Protein AF-A0A967VQJ0-F1 (afdb_monomer_lite)

Foldseek 3Di:
DVLLVLLLVLLVVCLVPVLSVLLVVLVLVLCCVPDPDVVVSVVSVVSSPVSNCVRQVVVQVVCCVPQVDRDRHDLCLLVLLLQLADPQHQLDDDPVSVVVLVVLLVVLPPPDPPNSSVVSSVVSNVRSVVRCVVCVVNLVNNLVSNVCVVLVFQCVVQVPPFDADPVRDGDRPDPPVVSVVVRVVRRVVSVVVVVCLVVVVVVLVVVVPSVSSSSVSSVVSVSVCSSRRND

Secondary structure (DSSP, 8-state):
-HHHHHHHHHHHHHHH-THHHHHTHHHHHHHHHH---HHHHHHHHHHHHHHHHHHHHHHHHHHHHHHSS--SS-THHHHHHHHHSSTT--SS--HHHHHHHHHHHHTTTTSPTTHHHHHHHHHHHHHHHHHHHH-HHHHHHHHHHHHHHHTS-TTHHHHTTPPBPTTSPBPPSS-HHHHHHHHHHHHHHHHHHHHHHHHHHHHHHHT--GGGGHHHHHHHHHHHHHHHH--

Radius of gyration: 21.11 Å; chains: 1; bounding box: 49×48×54 Å

Sequence (231 aa):
MAWLGLGLAAGIATLTRGIALAWLAVPVAIWLASVRPLRAVASRAAWALLGLILVIAPWTIRNLVLLDYPILVASSLGRTLAHAHSPYETGGPSLKSLVYRKQIQDRFEHLPQPRMEVELMRAYTRLSLRYMASHPGHELRILPNRVRHLFRHGHAGLEIGRPKLPSGERKPFFGPLRHGAIAGFADLYFYALLLLGILGLPRLCAKGDRTALVVPLGLGYFALLHLIVFP

pLDDT: mean 88.8, std 7.03, range [68.56, 98.0]

Structure (mmCIF, N/CA/C/O backbone):
data_AF-A0A967VQJ0-F1
#
_entry.id   AF-A0A967VQJ0-F1
#
loop_
_atom_site.group_PDB
_atom_site.id
_atom_site.type_symbol
_atom_site.label_atom_id
_atom_site.label_alt_id
_atom_site.label_comp_id
_atom_site.label_asym_id
_atom_site.label_entity_id
_atom_site.label_seq_id
_atom_site.pdbx_PDB_ins_code
_atom_site.Cartn_x
_atom_site.Cartn_y
_atom_site.Cartn_z
_atom_site.occupancy
_atom_site.B_iso_or_equiv
_atom_site.auth_seq_id
_atom_site.auth_comp_id
_atom_site.auth_asym_id
_atom_site.auth_atom_id
_atom_site.pdbx_PDB_model_num
ATOM 1 N N . MET A 1 1 ? -28.275 -4.936 8.139 1.00 72.88 1 MET A N 1
ATOM 2 C CA . MET A 1 1 ? -28.130 -4.125 6.909 1.00 72.88 1 MET A CA 1
ATOM 3 C C . MET A 1 1 ? -26.979 -3.117 6.970 1.00 72.88 1 MET A C 1
ATOM 5 O O . MET A 1 1 ? -26.167 -3.148 6.060 1.00 72.88 1 MET A O 1
ATOM 9 N N . ALA A 1 2 ? -26.815 -2.305 8.026 1.00 88.81 2 ALA A N 1
ATOM 10 C CA . ALA A 1 2 ? -25.717 -1.317 8.107 1.00 88.81 2 ALA A CA 1
ATOM 11 C C . ALA A 1 2 ? -24.300 -1.890 7.846 1.00 88.81 2 ALA A C 1
ATOM 13 O O . ALA A 1 2 ? -23.527 -1.315 7.087 1.00 88.81 2 ALA A O 1
ATOM 14 N N . TRP A 1 3 ? -23.980 -3.062 8.405 1.00 87.56 3 TRP A N 1
ATOM 15 C CA . TRP A 1 3 ? -22.674 -3.714 8.219 1.00 87.56 3 TRP A CA 1
ATOM 16 C C . TRP A 1 3 ? -22.425 -4.213 6.796 1.00 87.56 3 TRP A C 1
ATOM 18 O O . TRP A 1 3 ? -21.297 -4.154 6.324 1.00 87.56 3 TRP A O 1
ATOM 28 N N . LEU A 1 4 ? -23.478 -4.642 6.096 1.00 92.81 4 LEU A N 1
ATOM 29 C CA . LEU A 1 4 ? -23.385 -4.977 4.678 1.00 92.81 4 LEU A CA 1
ATOM 30 C C . LEU A 1 4 ? -23.020 -3.726 3.867 1.00 92.81 4 LEU A C 1
ATOM 32 O O . LEU A 1 4 ? -22.094 -3.776 3.067 1.00 92.81 4 LEU A O 1
ATOM 36 N N . GLY A 1 5 ? -23.681 -2.594 4.140 1.00 94.38 5 GLY A N 1
ATOM 37 C CA . GLY A 1 5 ? -23.363 -1.301 3.523 1.00 94.38 5 GLY A CA 1
ATOM 38 C C . GLY A 1 5 ? -21.917 -0.855 3.766 1.00 94.38 5 GLY A C 1
ATOM 39 O O . GLY A 1 5 ? -21.249 -0.423 2.830 1.00 94.38 5 GLY A O 1
ATOM 40 N N . LEU A 1 6 ? -21.401 -1.038 4.988 1.00 90.56 6 LEU A N 1
ATOM 41 C CA . LEU A 1 6 ? -19.988 -0.797 5.303 1.00 90.56 6 LEU A CA 1
ATOM 42 C C . LEU A 1 6 ? -19.059 -1.674 4.452 1.00 90.56 6 LEU A C 1
ATOM 44 O O . LEU A 1 6 ? -18.085 -1.174 3.898 1.00 90.56 6 LEU A O 1
ATOM 48 N N . GLY A 1 7 ? -19.376 -2.966 4.329 1.00 92.44 7 GLY A N 1
ATOM 49 C CA . GLY A 1 7 ? -18.639 -3.908 3.489 1.00 92.44 7 GLY A CA 1
ATOM 50 C C . GLY A 1 7 ? -18.611 -3.504 2.016 1.00 92.44 7 GLY A C 1
ATOM 51 O O . GLY A 1 7 ? -17.550 -3.499 1.398 1.00 92.44 7 GLY A O 1
ATOM 52 N N . LEU A 1 8 ? -19.763 -3.105 1.471 1.00 95.69 8 LEU A N 1
ATOM 53 C CA . LEU A 1 8 ? -19.879 -2.617 0.095 1.00 95.69 8 LEU A CA 1
ATOM 54 C C . LEU A 1 8 ? -19.021 -1.360 -0.120 1.00 95.69 8 LEU A C 1
ATOM 56 O O . LEU A 1 8 ? -18.216 -1.311 -1.048 1.00 95.69 8 LEU A O 1
ATOM 60 N N . ALA A 1 9 ? -19.133 -0.367 0.769 1.00 94.69 9 ALA A N 1
ATOM 61 C CA . ALA A 1 9 ? -18.338 0.860 0.702 1.00 94.69 9 ALA A CA 1
ATOM 62 C C . ALA A 1 9 ? -16.830 0.573 0.798 1.00 94.69 9 ALA A C 1
ATOM 64 O O . ALA A 1 9 ? -16.034 1.137 0.048 1.00 94.69 9 ALA A O 1
ATOM 65 N N . ALA A 1 10 ? -16.440 -0.351 1.676 1.00 92.25 10 ALA A N 1
ATOM 66 C CA . ALA A 1 10 ? -15.066 -0.808 1.826 1.00 92.25 10 ALA A CA 1
ATOM 67 C C . ALA A 1 10 ? -14.539 -1.531 0.573 1.00 92.25 10 ALA A C 1
ATOM 69 O O . ALA A 1 10 ? -13.386 -1.334 0.182 1.00 92.25 10 ALA A O 1
ATOM 70 N N . GLY A 1 11 ? -15.380 -2.327 -0.091 1.00 94.56 11 GLY A N 1
ATOM 71 C CA . GLY A 1 11 ? -15.063 -2.947 -1.376 1.00 94.56 11 GLY A CA 1
ATOM 72 C C . GLY A 1 11 ? -14.857 -1.922 -2.483 1.00 94.56 11 GLY A C 1
ATOM 73 O O . GLY A 1 11 ? -13.858 -1.990 -3.194 1.00 94.56 11 GLY A O 1
ATOM 74 N N . ILE A 1 12 ? -15.731 -0.918 -2.579 1.00 95.62 12 ILE A N 1
ATOM 75 C CA . ILE A 1 12 ? -15.595 0.173 -3.557 1.00 95.62 12 ILE A CA 1
ATOM 76 C C . ILE A 1 12 ? -14.299 0.954 -3.297 1.00 95.62 12 ILE A C 1
ATOM 78 O O . ILE A 1 12 ? -13.506 1.179 -4.213 1.00 95.62 12 ILE A O 1
ATOM 82 N N . ALA A 1 13 ? -14.024 1.300 -2.036 1.00 94.19 13 ALA A N 1
ATOM 83 C CA . ALA A 1 13 ? -12.770 1.941 -1.647 1.00 94.19 13 ALA A CA 1
ATOM 84 C C . ALA A 1 13 ? -11.552 1.073 -2.017 1.00 94.19 13 ALA A C 1
ATOM 86 O O . ALA A 1 13 ? -10.566 1.581 -2.545 1.00 94.19 13 ALA A O 1
ATOM 87 N N . THR A 1 14 ? -11.637 -0.244 -1.830 1.00 93.69 14 THR A N 1
ATOM 88 C CA . THR A 1 14 ? -10.579 -1.189 -2.215 1.00 93.69 14 THR A CA 1
ATOM 89 C C . THR A 1 14 ? -10.339 -1.215 -3.723 1.00 93.69 14 THR A C 1
ATOM 91 O O . THR A 1 14 ? -9.184 -1.200 -4.144 1.00 93.69 14 THR A O 1
ATOM 94 N N . LEU A 1 15 ? -11.396 -1.201 -4.541 1.00 93.69 15 LEU A N 1
ATOM 95 C CA . LEU A 1 15 ? -11.269 -1.164 -6.001 1.00 93.69 15 LEU A CA 1
ATOM 96 C C . LEU A 1 15 ? -10.661 0.151 -6.508 1.00 93.69 15 LEU A C 1
ATOM 98 O O . LEU A 1 15 ? -9.960 0.146 -7.515 1.00 93.69 15 LEU A O 1
ATOM 102 N N . THR A 1 16 ? -10.872 1.267 -5.802 1.00 92.50 16 THR A N 1
ATOM 103 C CA . THR A 1 16 ? -10.227 2.550 -6.147 1.00 92.50 16 THR A CA 1
ATOM 104 C C . THR A 1 16 ? -8.764 2.611 -5.703 1.00 92.50 16 THR A C 1
ATOM 106 O O . THR A 1 16 ? -7.909 3.102 -6.441 1.00 92.50 16 THR A O 1
ATOM 109 N N . ARG A 1 17 ? -8.442 2.093 -4.511 1.00 89.31 17 ARG A N 1
ATOM 110 C CA . ARG A 1 17 ? -7.068 1.929 -4.025 1.00 89.31 17 ARG A CA 1
ATOM 111 C C . ARG A 1 17 ? -6.943 0.671 -3.170 1.00 89.31 17 ARG A C 1
ATOM 113 O O . ARG A 1 17 ? -7.442 0.630 -2.049 1.00 89.31 17 ARG A O 1
ATOM 120 N N . GLY A 1 18 ? -6.138 -0.294 -3.623 1.00 86.81 18 GLY A N 1
ATOM 121 C CA . GLY A 1 18 ? -5.952 -1.579 -2.928 1.00 86.81 18 GLY A CA 1
ATOM 122 C C . GLY A 1 18 ? -5.463 -1.476 -1.475 1.00 86.81 18 GLY A C 1
ATOM 123 O O . GLY A 1 18 ? -5.754 -2.350 -0.666 1.00 86.81 18 GLY A O 1
ATOM 124 N N . ILE A 1 19 ? -4.796 -0.375 -1.107 1.00 85.81 19 ILE A N 1
ATOM 125 C CA . ILE A 1 19 ? -4.392 -0.072 0.278 1.00 85.81 19 ILE A CA 1
ATOM 126 C C . ILE A 1 19 ? -5.572 0.035 1.256 1.00 85.81 19 ILE A C 1
ATOM 128 O O . ILE A 1 19 ? -5.397 -0.198 2.454 1.00 85.81 19 ILE A O 1
ATOM 132 N N . ALA A 1 20 ? -6.765 0.381 0.760 1.00 87.19 20 ALA A N 1
ATOM 133 C CA . ALA A 1 20 ? -7.959 0.521 1.581 1.00 87.19 20 ALA A CA 1
ATOM 134 C C . ALA A 1 20 ? -8.373 -0.817 2.206 1.00 87.19 20 ALA A C 1
ATOM 136 O O . ALA A 1 20 ? -8.826 -0.821 3.345 1.00 87.19 20 ALA A O 1
ATOM 137 N N . LEU A 1 21 ? -8.138 -1.945 1.521 1.00 86.25 2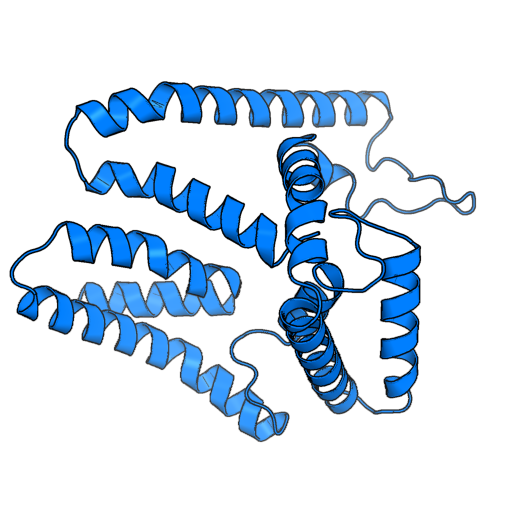1 LEU A N 1
ATOM 138 C CA . LEU A 1 21 ? -8.451 -3.279 2.037 1.00 86.25 21 LEU A CA 1
ATOM 139 C C . LEU A 1 21 ? -7.705 -3.573 3.335 1.00 86.25 21 LEU A C 1
ATOM 141 O O . LEU A 1 21 ? -8.307 -3.970 4.329 1.00 86.25 21 LEU A O 1
ATOM 145 N N . ALA A 1 22 ? -6.391 -3.357 3.332 1.00 82.81 22 ALA A N 1
ATOM 146 C CA . ALA A 1 22 ? -5.568 -3.614 4.502 1.00 82.81 22 ALA A CA 1
ATOM 147 C C . ALA A 1 22 ? -5.845 -2.592 5.625 1.00 82.81 22 ALA A C 1
ATOM 149 O O . ALA A 1 22 ? -5.760 -2.947 6.799 1.00 82.81 22 ALA A O 1
ATOM 150 N N . TRP A 1 23 ? -6.293 -1.370 5.295 1.00 83.25 23 TRP A N 1
ATOM 151 C CA . TRP A 1 23 ? -6.683 -0.371 6.298 1.00 83.25 23 TRP A CA 1
ATOM 152 C C . TRP A 1 23 ? -7.898 -0.815 7.122 1.00 83.25 23 TRP A C 1
ATOM 154 O O . TRP A 1 23 ? -7.981 -0.480 8.302 1.00 83.25 23 TRP A O 1
ATOM 164 N N . LEU A 1 24 ? -8.794 -1.639 6.560 1.00 82.31 24 LEU A N 1
AT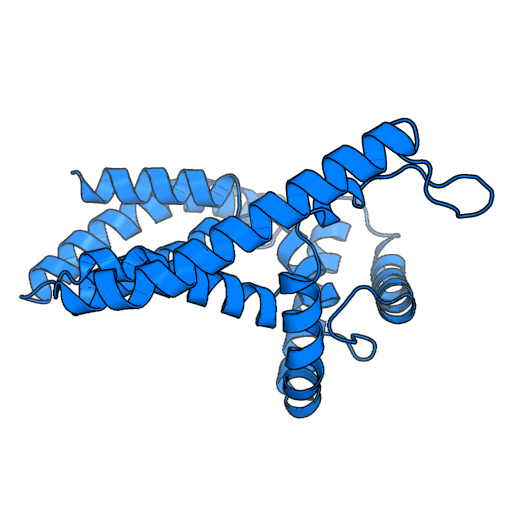OM 165 C CA . LEU A 1 24 ? -9.949 -2.188 7.286 1.00 82.31 24 LEU A CA 1
ATOM 166 C C . LEU A 1 24 ? -9.552 -3.012 8.517 1.00 82.31 24 LEU A C 1
ATOM 168 O O . LEU A 1 24 ? -10.364 -3.143 9.434 1.00 82.31 24 LEU A O 1
ATOM 172 N N . ALA A 1 25 ? -8.315 -3.516 8.588 1.00 77.56 25 ALA A N 1
ATOM 173 C CA . ALA A 1 25 ? -7.812 -4.207 9.771 1.00 77.56 25 ALA A CA 1
ATOM 174 C C . ALA A 1 25 ? -7.859 -3.321 11.031 1.00 77.56 25 ALA A C 1
ATOM 176 O O . ALA A 1 25 ? -8.103 -3.830 12.122 1.00 77.56 25 ALA A O 1
ATOM 177 N N . VAL A 1 26 ? -7.694 -1.999 10.889 1.00 77.69 26 VAL A N 1
ATOM 178 C CA . VAL A 1 26 ? -7.685 -1.040 12.005 1.00 77.69 26 VAL A CA 1
ATOM 179 C C . VAL A 1 26 ? -9.049 -0.924 12.697 1.00 77.69 26 VAL A C 1
ATOM 181 O O . VAL A 1 26 ? -9.136 -1.254 13.884 1.00 77.69 26 VAL A O 1
ATOM 184 N N . PRO A 1 27 ? -10.136 -0.493 12.019 1.00 75.81 27 PRO A N 1
ATOM 185 C CA . PRO A 1 27 ? -11.445 -0.412 12.656 1.00 75.81 27 PRO A CA 1
ATOM 186 C C . PRO A 1 27 ? -11.952 -1.790 13.092 1.00 75.81 27 PRO A C 1
ATOM 188 O O . PRO A 1 27 ? -12.602 -1.885 14.131 1.00 75.81 27 PRO A O 1
ATOM 191 N N . VAL A 1 28 ? -11.613 -2.866 12.367 1.00 77.56 28 VAL A N 1
ATOM 192 C CA . VAL A 1 28 ? -11.967 -4.238 12.762 1.00 77.56 28 VAL A CA 1
ATOM 193 C C . VAL A 1 28 ? -11.280 -4.637 14.071 1.00 77.56 28 VAL A C 1
ATOM 195 O O . VAL A 1 28 ? -11.952 -5.159 14.958 1.00 77.56 28 VAL A O 1
ATOM 198 N N . ALA A 1 29 ? -9.985 -4.354 14.241 1.00 75.81 29 ALA A N 1
ATOM 199 C CA . ALA A 1 29 ? -9.253 -4.655 15.473 1.00 75.81 29 ALA A CA 1
ATOM 200 C C . ALA A 1 29 ? -9.810 -3.884 16.681 1.00 75.81 29 ALA A C 1
ATOM 202 O O . ALA A 1 29 ? -10.050 -4.467 17.739 1.00 75.81 29 ALA A O 1
ATOM 203 N N . ILE A 1 30 ? -10.085 -2.587 16.512 1.00 75.88 30 ILE A N 1
ATOM 204 C CA . ILE A 1 30 ? -10.678 -1.739 17.561 1.00 75.88 30 ILE A CA 1
ATOM 205 C C . ILE A 1 30 ? -12.046 -2.263 17.961 1.00 75.88 30 ILE A C 1
ATOM 207 O O . ILE A 1 30 ? -12.385 -2.339 19.142 1.00 75.88 30 ILE A O 1
ATOM 211 N N . TRP A 1 31 ? -12.839 -2.640 16.969 1.00 75.81 31 TRP A N 1
ATOM 212 C CA . TRP A 1 31 ? -14.173 -3.145 17.190 1.00 75.81 31 TRP A CA 1
ATOM 213 C C . TRP A 1 31 ? -14.176 -4.517 17.885 1.00 75.81 31 TRP A C 1
ATOM 215 O O . TRP A 1 31 ? -14.911 -4.687 18.862 1.00 75.81 31 TRP A O 1
ATOM 225 N N . LEU A 1 32 ? -13.303 -5.446 17.474 1.00 75.81 32 LEU A N 1
ATOM 226 C CA . LEU A 1 32 ? -13.065 -6.728 18.157 1.00 75.81 32 LEU A CA 1
ATOM 227 C C . LEU A 1 32 ? -12.650 -6.528 19.623 1.00 75.81 32 LEU A C 1
ATOM 229 O O . LEU A 1 32 ? -13.095 -7.269 20.499 1.00 75.81 32 LEU A O 1
ATOM 233 N N . ALA A 1 33 ? -11.839 -5.505 19.904 1.00 76.12 33 ALA A N 1
ATOM 234 C CA . ALA A 1 33 ? -11.416 -5.158 21.258 1.00 76.12 33 ALA A CA 1
ATOM 235 C C . ALA A 1 33 ? -12.512 -4.460 22.091 1.00 76.12 33 ALA A C 1
ATOM 237 O O . ALA A 1 33 ? -12.445 -4.455 23.322 1.00 76.12 33 ALA A O 1
ATOM 238 N N . SER A 1 34 ? -13.523 -3.864 21.453 1.00 76.19 34 SER A N 1
ATOM 239 C CA . SER A 1 34 ? -14.505 -2.994 22.121 1.00 76.19 34 SER A CA 1
ATOM 240 C C . SER A 1 34 ? -15.871 -3.638 22.345 1.00 76.19 34 SER A C 1
ATOM 242 O O . SER A 1 34 ? -16.575 -3.236 23.266 1.00 76.19 34 SER A O 1
ATOM 244 N N . VAL A 1 35 ? -16.262 -4.634 21.545 1.00 75.12 35 VAL A N 1
ATOM 245 C CA . VAL A 1 35 ? -17.618 -5.203 21.592 1.00 75.12 35 VAL A CA 1
ATOM 246 C C . VAL A 1 35 ? -17.619 -6.621 22.158 1.00 75.12 35 VAL A C 1
ATOM 248 O O . VAL A 1 35 ? -16.957 -7.527 21.658 1.00 75.12 35 VAL A O 1
ATOM 251 N N . ARG A 1 36 ? -18.443 -6.832 23.187 1.00 79.31 36 ARG A N 1
ATOM 252 C CA . ARG A 1 36 ? -18.852 -8.149 23.692 1.00 79.31 36 ARG A CA 1
ATOM 253 C C . ARG A 1 36 ? -20.385 -8.238 23.616 1.00 79.31 36 ARG A C 1
ATOM 255 O O . ARG A 1 36 ? -21.034 -7.210 23.794 1.00 79.31 36 ARG A O 1
ATOM 262 N N . PRO A 1 37 ? -20.981 -9.414 23.339 1.00 85.50 37 PRO A N 1
ATOM 263 C CA . PRO A 1 37 ? -20.364 -10.736 23.168 1.00 85.50 37 PRO A CA 1
ATOM 264 C C . PRO A 1 37 ? -19.778 -10.984 21.763 1.00 85.50 37 PRO A C 1
ATOM 266 O O . PRO A 1 37 ? -20.246 -10.430 20.768 1.00 85.50 37 PRO A O 1
ATOM 269 N N . LEU A 1 38 ? -18.798 -11.894 21.666 1.00 82.94 38 LEU A N 1
ATOM 270 C CA . LEU A 1 38 ? -18.092 -12.233 20.414 1.00 82.94 38 LEU A CA 1
ATOM 271 C C . LEU A 1 38 ? -19.022 -12.738 19.300 1.00 82.94 38 LEU A C 1
ATOM 273 O O . LEU A 1 38 ? -18.750 -12.513 18.126 1.00 82.94 38 LEU A O 1
ATOM 277 N N . ARG A 1 39 ? -20.154 -13.363 19.644 1.00 85.44 39 ARG A N 1
ATOM 278 C CA . ARG A 1 39 ? -21.149 -13.823 18.661 1.00 85.44 39 ARG A CA 1
ATOM 279 C C . ARG A 1 39 ? -21.740 -12.669 17.845 1.00 85.44 39 ARG A C 1
ATOM 281 O O . ARG A 1 39 ? -21.906 -12.791 16.633 1.00 85.44 39 ARG A O 1
ATOM 288 N N . ALA A 1 40 ? -22.030 -11.541 18.495 1.00 85.00 40 ALA A N 1
ATOM 289 C CA . ALA A 1 40 ? -22.527 -10.351 17.810 1.00 85.00 40 ALA A CA 1
ATOM 290 C C . ALA A 1 40 ? -21.450 -9.753 16.895 1.00 85.00 40 ALA A C 1
ATOM 292 O O . ALA A 1 40 ? -21.762 -9.265 15.810 1.00 85.00 40 ALA A O 1
ATOM 293 N N . VAL A 1 41 ? -20.183 -9.840 17.309 1.00 84.06 41 VAL A N 1
ATOM 294 C CA . VAL A 1 41 ? -19.036 -9.436 16.493 1.00 84.06 41 VAL A CA 1
ATOM 295 C C . VAL A 1 41 ? -18.908 -10.332 15.263 1.00 84.06 41 VAL A C 1
ATOM 297 O O . VAL A 1 41 ? -18.930 -9.835 14.146 1.00 84.06 41 VAL A O 1
ATOM 300 N N . ALA A 1 42 ? -18.912 -11.653 15.425 1.00 85.31 42 ALA A N 1
ATOM 301 C CA . ALA A 1 42 ? -18.819 -12.586 14.303 1.00 85.31 42 ALA A CA 1
ATOM 302 C C . ALA A 1 42 ? -19.921 -12.358 13.252 1.00 85.31 42 ALA A C 1
ATOM 304 O O . ALA A 1 42 ? -19.633 -12.271 12.062 1.00 85.31 42 ALA A O 1
ATOM 305 N N . SER A 1 43 ? -21.176 -12.177 13.683 1.00 89.06 43 SER A N 1
ATOM 306 C CA . SER A 1 43 ? -22.298 -11.934 12.765 1.00 89.06 43 SER A CA 1
ATOM 307 C C . SER A 1 43 ? -22.141 -10.631 11.971 1.00 89.06 43 SER A C 1
ATOM 309 O O . SER A 1 43 ? -22.295 -10.612 10.752 1.00 89.06 43 SER A O 1
ATOM 311 N N . ARG A 1 44 ? -21.794 -9.527 12.639 1.00 88.38 44 ARG A N 1
ATOM 312 C CA . ARG A 1 44 ? -21.576 -8.228 11.983 1.00 88.38 44 ARG A CA 1
ATOM 313 C C . ARG A 1 44 ? -20.361 -8.263 11.042 1.00 88.38 44 ARG A C 1
ATOM 315 O O . ARG A 1 44 ? -20.417 -7.673 9.967 1.00 88.38 44 ARG A O 1
ATOM 322 N N . ALA A 1 45 ? -19.309 -8.997 11.416 1.00 86.25 45 ALA A N 1
ATOM 323 C CA . ALA A 1 45 ? -18.098 -9.172 10.620 1.00 86.25 45 ALA A CA 1
ATOM 324 C C . ALA A 1 45 ? -18.414 -9.968 9.356 1.00 86.25 45 ALA A C 1
ATOM 326 O O . ALA A 1 45 ? -17.990 -9.580 8.275 1.00 86.25 45 ALA A O 1
ATOM 327 N N . ALA A 1 46 ? -19.226 -11.022 9.481 1.00 90.31 46 ALA A N 1
ATOM 328 C CA . ALA A 1 46 ? -19.704 -11.807 8.352 1.00 90.31 46 ALA A CA 1
ATOM 329 C C . ALA A 1 46 ? -20.509 -10.950 7.364 1.00 90.31 46 ALA A C 1
ATOM 331 O O . ALA A 1 46 ? -20.269 -11.029 6.165 1.00 90.31 46 ALA A O 1
ATOM 332 N N . TRP A 1 47 ? -21.401 -10.072 7.843 1.00 93.81 47 TRP A N 1
ATOM 333 C CA . TRP A 1 47 ? -22.141 -9.152 6.969 1.00 93.81 47 TRP A CA 1
ATOM 334 C C . TRP A 1 47 ? -21.238 -8.140 6.253 1.00 93.81 47 TRP A C 1
ATOM 336 O O . TRP A 1 47 ? -21.444 -7.877 5.069 1.00 93.81 47 TRP A O 1
ATOM 346 N N . ALA A 1 48 ? -20.238 -7.586 6.942 1.00 91.62 48 ALA A N 1
ATOM 347 C CA . ALA A 1 48 ? -19.265 -6.686 6.322 1.00 91.62 48 ALA A CA 1
ATOM 348 C C . ALA A 1 48 ? -18.367 -7.416 5.311 1.00 91.62 48 ALA A C 1
ATOM 350 O O . ALA A 1 48 ? -18.156 -6.924 4.205 1.00 91.62 48 ALA A O 1
ATOM 351 N N . LEU A 1 49 ? -17.892 -8.615 5.652 1.00 91.75 49 LEU A N 1
ATOM 352 C CA . LEU A 1 49 ? -17.100 -9.459 4.762 1.00 91.75 49 LEU A CA 1
ATOM 353 C C . LEU A 1 49 ? -17.904 -9.869 3.525 1.00 91.75 49 LEU A C 1
ATOM 355 O O . LEU A 1 49 ? -17.377 -9.823 2.420 1.00 91.75 49 LEU A O 1
ATOM 359 N N . LEU A 1 50 ? -19.187 -10.199 3.687 1.00 95.31 50 LEU A N 1
ATOM 360 C CA . LEU A 1 50 ? -20.077 -10.493 2.569 1.00 95.31 50 LEU A CA 1
ATOM 361 C C . LEU A 1 50 ? -20.184 -9.292 1.621 1.00 95.31 50 LEU A C 1
ATOM 363 O O . LEU A 1 50 ? -19.995 -9.457 0.422 1.00 95.31 50 LEU A O 1
ATOM 367 N N . GLY A 1 51 ? -20.415 -8.082 2.142 1.00 95.62 51 GLY A N 1
ATOM 368 C CA . GLY A 1 51 ? -20.456 -6.866 1.320 1.00 95.62 51 GLY A CA 1
ATOM 369 C C . GLY A 1 51 ? -19.141 -6.610 0.579 1.00 95.62 51 GLY A C 1
ATOM 370 O O . GLY A 1 51 ? -19.146 -6.300 -0.608 1.00 95.62 51 GLY A O 1
ATOM 371 N N . LEU A 1 52 ? -18.010 -6.812 1.257 1.00 95.06 52 LEU A N 1
ATOM 372 C CA . LEU A 1 52 ? -16.678 -6.687 0.666 1.00 95.06 52 LEU A CA 1
ATOM 373 C C . LEU A 1 52 ? -16.469 -7.687 -0.485 1.00 95.06 52 LEU A C 1
ATOM 375 O O . LEU A 1 52 ? -16.038 -7.301 -1.572 1.00 95.06 52 LEU A O 1
ATOM 379 N N . ILE A 1 53 ? -16.806 -8.962 -0.260 1.00 95.69 53 ILE A N 1
ATOM 380 C CA . ILE A 1 53 ? -16.695 -10.040 -1.252 1.00 95.69 53 ILE A CA 1
ATOM 381 C C . ILE A 1 53 ? -17.598 -9.760 -2.452 1.00 95.69 53 ILE A C 1
ATOM 383 O O . ILE A 1 53 ? -17.141 -9.893 -3.581 1.00 95.69 53 ILE A O 1
ATOM 387 N N . LEU A 1 54 ? -18.842 -9.323 -2.236 1.00 97.62 54 LEU A N 1
ATOM 388 C CA . LEU A 1 54 ? -19.781 -9.018 -3.322 1.00 97.62 54 LEU A CA 1
ATOM 389 C C . LEU A 1 54 ? -19.251 -7.948 -4.288 1.00 97.62 54 LEU A C 1
ATOM 391 O O . LEU A 1 54 ? -19.587 -7.982 -5.467 1.00 97.62 54 LEU A O 1
ATOM 395 N N . VAL A 1 55 ? -18.406 -7.029 -3.813 1.00 97.25 55 VAL A N 1
ATOM 396 C CA . VAL A 1 55 ? -17.790 -5.993 -4.655 1.00 97.25 55 VAL A CA 1
ATOM 397 C C . VAL A 1 55 ? -16.480 -6.462 -5.288 1.00 97.25 55 VAL A C 1
ATOM 399 O O . VAL A 1 55 ? -16.253 -6.234 -6.474 1.00 97.25 55 VAL A O 1
ATOM 402 N N . ILE A 1 56 ? -15.602 -7.115 -4.521 1.00 96.06 56 ILE A N 1
ATOM 403 C CA . ILE A 1 56 ? -14.257 -7.488 -4.993 1.00 96.06 56 ILE A CA 1
ATOM 404 C C . ILE A 1 56 ? -14.283 -8.747 -5.872 1.00 96.06 56 ILE A C 1
ATOM 406 O O . ILE A 1 56 ? -13.505 -8.853 -6.826 1.00 96.06 56 ILE A O 1
ATOM 410 N N . ALA A 1 57 ? -15.158 -9.710 -5.571 1.00 96.19 57 ALA A N 1
ATOM 411 C CA . ALA A 1 57 ? -15.179 -10.999 -6.253 1.00 96.19 57 ALA A CA 1
ATOM 412 C C . ALA A 1 57 ? -15.483 -10.883 -7.754 1.00 96.19 57 ALA A C 1
ATOM 414 O O . ALA A 1 57 ? -14.723 -11.476 -8.516 1.00 96.19 57 ALA A O 1
ATOM 415 N N . PRO A 1 58 ? -16.477 -10.100 -8.231 1.00 97.00 58 PRO A N 1
ATOM 416 C CA . PRO A 1 58 ? -16.728 -9.969 -9.669 1.00 97.00 58 PRO A CA 1
ATOM 417 C C . PRO A 1 58 ? -15.504 -9.469 -10.446 1.00 97.00 58 PRO A C 1
ATOM 419 O O . PRO A 1 58 ? -15.163 -10.022 -11.490 1.00 97.00 58 PRO A O 1
ATOM 422 N N . TRP A 1 59 ? -14.793 -8.474 -9.905 1.00 95.31 59 TRP A N 1
ATOM 423 C CA . TRP A 1 59 ? -13.558 -7.959 -10.501 1.00 95.31 59 TRP A CA 1
ATOM 424 C C . TRP A 1 59 ? -12.440 -9.006 -10.504 1.00 95.31 59 TRP A C 1
ATOM 426 O O . TRP A 1 59 ? -11.779 -9.219 -11.520 1.00 95.31 59 TRP A O 1
ATOM 436 N N . THR A 1 60 ? -12.263 -9.708 -9.383 1.00 95.12 60 THR A N 1
ATOM 437 C CA . THR A 1 60 ? -11.232 -10.745 -9.243 1.00 95.12 60 THR A CA 1
ATOM 438 C C . THR A 1 60 ? -11.495 -11.928 -10.175 1.00 95.12 60 THR A C 1
ATOM 440 O O . THR A 1 60 ? -10.569 -12.414 -10.817 1.00 95.12 60 THR A O 1
ATOM 443 N N . ILE A 1 61 ? -12.753 -12.362 -10.302 1.00 96.94 61 ILE A N 1
ATOM 444 C CA . ILE A 1 61 ? -13.178 -13.425 -11.222 1.00 96.94 61 ILE A CA 1
ATOM 445 C C . ILE A 1 61 ? -12.944 -12.985 -12.668 1.00 96.94 61 ILE A C 1
ATOM 447 O O . ILE A 1 61 ? -12.352 -13.733 -13.440 1.00 96.94 61 ILE A O 1
ATOM 451 N N . ARG A 1 62 ? -13.326 -11.752 -13.026 1.00 95.81 62 ARG A N 1
ATOM 452 C CA . ARG A 1 62 ? -13.048 -11.175 -14.349 1.00 95.81 62 ARG A CA 1
ATOM 453 C C . ARG A 1 62 ? -11.553 -11.194 -14.665 1.00 95.81 62 ARG A C 1
ATOM 455 O O . ARG A 1 62 ? -11.174 -11.541 -15.778 1.00 95.81 62 ARG A O 1
ATOM 462 N N . ASN A 1 63 ? -10.702 -10.847 -13.702 1.00 94.81 63 ASN A N 1
ATOM 463 C CA . ASN A 1 63 ? -9.252 -10.891 -13.887 1.00 94.81 63 ASN A CA 1
ATOM 464 C C . ASN A 1 63 ? -8.729 -12.322 -14.004 1.00 94.81 63 ASN A C 1
ATOM 466 O O . ASN A 1 63 ? -7.895 -12.576 -14.861 1.00 94.81 63 ASN A O 1
ATOM 470 N N . LEU A 1 64 ? -9.245 -13.259 -13.209 1.00 95.44 64 LEU A N 1
ATOM 471 C CA . LEU A 1 64 ? -8.858 -14.662 -13.304 1.00 95.44 64 LEU A CA 1
ATOM 472 C C . LEU A 1 64 ? -9.199 -15.251 -14.677 1.00 95.44 64 LEU A C 1
ATOM 474 O O . LEU A 1 64 ? -8.354 -15.909 -15.263 1.00 95.44 64 LEU A O 1
ATOM 478 N N . VAL A 1 65 ? -10.398 -14.979 -15.198 1.00 96.69 65 VAL A N 1
ATOM 479 C CA . VAL A 1 65 ? -10.858 -15.498 -16.498 1.00 96.69 65 VAL A CA 1
ATOM 480 C C . VAL A 1 65 ? -10.119 -14.853 -17.673 1.00 96.69 65 VAL A C 1
ATOM 482 O O . VAL A 1 65 ? -9.847 -15.523 -18.659 1.00 96.69 65 VAL A O 1
ATOM 485 N N . LEU A 1 66 ? -9.810 -13.554 -17.602 1.00 95.56 66 LEU A N 1
ATOM 486 C CA . LEU A 1 66 ? -9.196 -12.835 -18.728 1.00 95.56 66 LEU A CA 1
ATOM 487 C C . LEU A 1 66 ? -7.666 -12.825 -18.711 1.00 95.56 66 LEU A C 1
ATOM 489 O O . LEU A 1 66 ? -7.055 -12.593 -19.750 1.00 95.56 66 LEU A O 1
ATOM 493 N N . LEU A 1 67 ? -7.050 -12.988 -17.539 1.00 94.75 67 LEU A N 1
ATOM 494 C CA . LEU A 1 67 ? -5.601 -12.865 -17.346 1.00 94.75 67 LEU A CA 1
ATOM 495 C C . LEU A 1 67 ? -4.951 -14.172 -16.875 1.00 94.75 67 LEU A C 1
ATOM 497 O O . LEU A 1 67 ? -3.744 -14.178 -16.633 1.00 94.75 67 LEU A O 1
ATOM 501 N N . ASP A 1 68 ? -5.738 -15.235 -16.672 1.00 92.75 68 ASP A N 1
ATOM 502 C CA . ASP A 1 68 ? -5.311 -16.514 -16.087 1.00 92.75 68 ASP A CA 1
ATOM 503 C C . ASP A 1 68 ? -4.550 -16.344 -14.758 1.00 92.75 68 ASP A C 1
ATOM 505 O O . ASP A 1 68 ? -3.646 -17.109 -14.401 1.00 92.75 68 ASP A O 1
ATOM 509 N N . TYR A 1 69 ? -4.889 -15.288 -14.007 1.00 91.19 69 TYR A N 1
ATOM 510 C CA . TYR A 1 69 ? -4.235 -14.963 -12.746 1.00 91.19 69 TYR A CA 1
ATOM 511 C C . TYR A 1 69 ? -5.155 -14.190 -11.789 1.00 91.19 69 TYR A C 1
ATOM 513 O O . TYR A 1 69 ? -5.803 -13.224 -12.204 1.00 91.19 69 TYR A O 1
ATOM 521 N N . PRO A 1 70 ? -5.192 -14.542 -10.487 1.00 89.50 70 PRO A N 1
ATOM 522 C CA . PRO A 1 70 ? -6.086 -13.912 -9.518 1.00 89.50 70 PRO A CA 1
ATOM 523 C C . PRO A 1 70 ? -5.564 -12.537 -9.068 1.00 89.50 70 PRO A C 1
ATOM 525 O O . PRO A 1 70 ? -5.030 -12.369 -7.969 1.00 89.50 70 PRO A O 1
ATOM 528 N N . ILE A 1 71 ? -5.718 -11.523 -9.922 1.00 91.81 71 ILE A N 1
ATOM 529 C CA . ILE A 1 71 ? -5.433 -10.126 -9.569 1.00 91.81 71 ILE A CA 1
ATOM 530 C C . ILE A 1 71 ? -6.623 -9.559 -8.789 1.00 91.81 71 ILE A C 1
ATOM 532 O O . ILE A 1 71 ? -7.659 -9.244 -9.369 1.00 91.81 71 ILE A O 1
ATOM 536 N N . LEU A 1 72 ? -6.456 -9.410 -7.473 1.00 89.00 72 LEU A N 1
ATOM 537 C CA . LEU A 1 72 ? -7.497 -8.928 -6.552 1.00 89.00 72 LEU A CA 1
ATOM 538 C C . LEU A 1 72 ? -7.951 -7.490 -6.832 1.00 89.00 72 LEU A C 1
ATOM 540 O O . LEU A 1 72 ? -9.140 -7.194 -6.801 1.00 89.00 72 LEU A O 1
ATOM 544 N N . VAL A 1 73 ? -6.999 -6.585 -7.073 1.00 89.00 73 VAL A N 1
ATOM 545 C CA . VAL A 1 73 ? -7.282 -5.158 -7.303 1.00 89.00 73 VAL A CA 1
ATOM 546 C C . VAL A 1 73 ? -6.469 -4.648 -8.480 1.00 89.00 73 VAL A C 1
ATOM 548 O O . VAL A 1 73 ? -7.037 -4.291 -9.506 1.00 89.00 73 VAL A O 1
ATOM 551 N N . ALA A 1 74 ? -5.141 -4.655 -8.344 1.00 89.31 74 ALA A N 1
ATOM 552 C CA . ALA A 1 74 ? -4.222 -4.128 -9.341 1.00 89.31 74 ALA A CA 1
ATOM 553 C C . ALA A 1 74 ? -2.936 -4.957 -9.405 1.00 89.31 74 ALA A C 1
ATOM 555 O O . ALA A 1 74 ? -2.436 -5.436 -8.385 1.00 89.31 74 ALA A O 1
ATOM 556 N N . SER A 1 75 ? -2.366 -5.059 -10.604 1.00 90.62 75 SER A N 1
ATOM 557 C CA . SER A 1 75 ? -1.075 -5.709 -10.866 1.00 90.62 75 SER A CA 1
ATOM 558 C C . SER A 1 75 ? 0.128 -4.946 -10.292 1.00 90.62 75 SER A C 1
ATOM 560 O O . SER A 1 75 ? 1.229 -5.483 -10.148 1.00 90.62 75 SER A O 1
ATOM 562 N N . SER A 1 76 ? -0.079 -3.674 -9.938 1.00 90.38 76 SER A N 1
ATOM 563 C CA . SER A 1 76 ? 0.959 -2.766 -9.452 1.00 90.38 76 SER A CA 1
ATOM 564 C C . SER A 1 76 ? 1.580 -3.206 -8.127 1.00 90.38 76 SER A C 1
ATOM 566 O O . SER A 1 76 ? 2.712 -2.814 -7.847 1.00 90.38 76 SER A O 1
ATOM 568 N N . LEU A 1 77 ? 0.902 -4.065 -7.351 1.00 89.44 77 LEU A N 1
ATOM 569 C CA . LEU A 1 77 ? 1.416 -4.595 -6.087 1.00 89.44 77 LEU A CA 1
ATOM 570 C C . LEU A 1 77 ? 2.785 -5.262 -6.252 1.00 89.44 77 LEU A C 1
ATOM 572 O O . LEU A 1 77 ? 3.674 -5.014 -5.441 1.00 89.44 77 LEU A O 1
ATOM 576 N N . GLY A 1 78 ? 2.980 -6.061 -7.308 1.00 91.81 78 GLY A N 1
ATOM 577 C CA . GLY A 1 78 ? 4.269 -6.707 -7.561 1.00 91.81 78 GLY A CA 1
ATOM 578 C C . GLY A 1 78 ? 5.381 -5.672 -7.703 1.00 91.81 78 GLY A C 1
ATOM 579 O O . GLY A 1 78 ? 6.388 -5.732 -7.005 1.00 91.81 78 GLY A O 1
ATOM 580 N N . ARG A 1 79 ? 5.159 -4.644 -8.530 1.00 91.44 79 ARG A N 1
ATOM 581 C CA . ARG A 1 79 ? 6.124 -3.554 -8.719 1.00 91.44 79 ARG A CA 1
ATOM 582 C C . ARG A 1 79 ? 6.406 -2.808 -7.414 1.00 91.44 79 ARG A C 1
ATOM 584 O O . ARG A 1 79 ? 7.562 -2.493 -7.151 1.00 91.44 79 ARG A O 1
ATOM 591 N N . THR A 1 80 ? 5.379 -2.535 -6.613 1.00 91.00 80 THR A N 1
ATOM 592 C CA . THR A 1 80 ? 5.520 -1.880 -5.307 1.00 91.00 80 THR A CA 1
ATOM 593 C C . THR A 1 80 ? 6.357 -2.724 -4.340 1.00 91.00 80 THR A C 1
ATOM 595 O O . THR A 1 80 ? 7.283 -2.205 -3.725 1.00 91.00 80 THR A O 1
ATOM 598 N N . LEU A 1 81 ? 6.135 -4.040 -4.283 1.00 92.69 81 LEU A N 1
ATOM 599 C CA . LEU A 1 81 ? 6.973 -4.945 -3.493 1.00 92.69 81 LEU A CA 1
ATOM 600 C C . LEU A 1 81 ? 8.417 -4.983 -4.003 1.00 92.69 81 LEU A C 1
ATOM 602 O O . LEU A 1 81 ? 9.340 -4.960 -3.199 1.00 92.69 81 LEU A O 1
ATOM 606 N N . ALA A 1 82 ? 8.644 -4.988 -5.319 1.00 92.94 82 ALA A N 1
ATOM 607 C CA . ALA A 1 82 ? 10.000 -4.963 -5.878 1.00 92.94 82 ALA A CA 1
ATOM 608 C C . ALA A 1 82 ? 10.723 -3.638 -5.637 1.00 92.94 82 ALA A C 1
ATOM 610 O O . ALA A 1 82 ? 11.950 -3.611 -5.568 1.00 92.94 82 ALA A O 1
ATOM 611 N N . HIS A 1 83 ? 9.974 -2.543 -5.513 1.00 90.25 83 HIS A N 1
ATOM 612 C CA . HIS A 1 83 ? 10.502 -1.258 -5.076 1.00 90.25 83 HIS A CA 1
ATOM 613 C C . HIS A 1 83 ? 10.975 -1.301 -3.626 1.00 90.25 83 HIS A C 1
ATOM 615 O O . HIS A 1 83 ? 12.031 -0.757 -3.334 1.00 90.25 83 HIS A O 1
ATOM 621 N N . ALA A 1 84 ? 10.213 -1.936 -2.737 1.00 91.94 84 ALA A N 1
ATOM 622 C CA . ALA A 1 84 ? 10.559 -2.007 -1.325 1.00 91.94 84 ALA A CA 1
ATOM 623 C C . ALA A 1 84 ? 11.584 -3.111 -1.012 1.00 91.94 84 ALA A C 1
ATOM 625 O O . ALA A 1 84 ? 12.416 -2.937 -0.131 1.00 91.94 84 ALA A O 1
ATOM 626 N N . HIS A 1 85 ? 11.577 -4.230 -1.732 1.00 94.81 85 HIS A N 1
ATOM 627 C CA . HIS A 1 85 ? 12.320 -5.433 -1.352 1.00 94.81 85 HIS A CA 1
ATOM 628 C C . HIS A 1 85 ? 13.238 -5.886 -2.483 1.00 94.81 85 HIS A C 1
ATOM 630 O O . HIS A 1 85 ? 12.828 -6.621 -3.388 1.00 94.81 85 HIS A O 1
ATOM 636 N N . SER A 1 86 ? 14.494 -5.439 -2.434 1.00 93.94 86 SER A N 1
ATOM 637 C CA . SER A 1 86 ? 15.532 -5.855 -3.375 1.00 93.94 86 SER A CA 1
ATOM 638 C C . SER A 1 86 ? 16.939 -5.731 -2.772 1.00 93.94 86 SER A C 1
ATOM 640 O O . SER A 1 86 ? 17.130 -4.962 -1.826 1.00 93.94 86 SER A O 1
ATOM 642 N N . PRO A 1 87 ? 17.955 -6.401 -3.355 1.00 93.69 87 PRO A N 1
ATOM 643 C CA . PRO A 1 87 ? 19.350 -6.310 -2.905 1.00 93.69 87 PRO A CA 1
ATOM 644 C C . PRO A 1 87 ? 19.95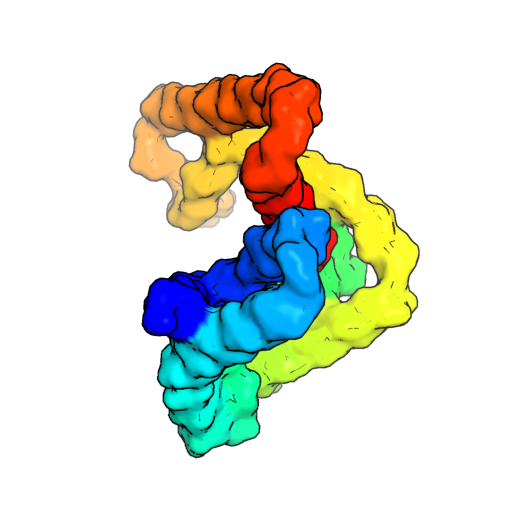6 -4.902 -2.922 1.00 93.69 87 PRO A C 1
ATOM 646 O O . PRO A 1 87 ? 20.999 -4.676 -2.313 1.00 93.69 87 PRO A O 1
ATOM 649 N N . TYR A 1 88 ? 19.345 -3.970 -3.655 1.00 92.75 88 TYR A N 1
ATOM 650 C CA . TYR A 1 88 ? 19.867 -2.620 -3.873 1.00 92.75 88 TYR A CA 1
ATOM 651 C C . TYR A 1 88 ? 19.005 -1.531 -3.235 1.00 92.75 88 TYR A C 1
ATOM 653 O O . TYR A 1 88 ? 19.201 -0.344 -3.527 1.00 92.75 88 TYR A O 1
ATOM 661 N N . GLU A 1 89 ? 18.034 -1.934 -2.417 1.00 90.50 89 GLU A N 1
ATOM 662 C CA . GLU A 1 89 ? 17.142 -1.012 -1.739 1.00 90.50 89 GLU A CA 1
ATOM 663 C C . GLU A 1 89 ? 17.811 -0.418 -0.500 1.00 90.50 89 GLU A C 1
ATOM 665 O O . GLU A 1 89 ? 18.502 -1.106 0.248 1.00 90.50 89 GLU A O 1
ATOM 670 N N . THR A 1 90 ? 17.629 0.882 -0.291 1.00 91.38 90 THR A N 1
ATOM 671 C CA . THR A 1 90 ? 18.281 1.621 0.802 1.00 91.38 90 THR A CA 1
ATOM 672 C C . THR A 1 90 ? 17.281 2.244 1.772 1.00 91.38 90 THR A C 1
ATOM 674 O O . THR A 1 90 ? 17.697 2.963 2.680 1.00 91.38 90 THR A O 1
ATOM 677 N N . GLY A 1 91 ? 15.984 1.965 1.600 1.00 87.38 91 GLY A N 1
ATOM 678 C CA . GLY A 1 91 ? 14.894 2.633 2.310 1.00 87.38 91 GLY A CA 1
ATOM 679 C C . GLY A 1 91 ? 14.607 4.010 1.716 1.00 87.38 91 GLY A C 1
ATOM 680 O O . GLY A 1 91 ? 14.461 4.975 2.464 1.00 87.38 91 GLY A O 1
ATOM 681 N N . GLY A 1 92 ? 14.685 4.103 0.385 1.00 85.75 92 GLY A N 1
ATOM 682 C CA . GLY A 1 92 ? 14.401 5.299 -0.394 1.00 85.75 92 GLY A CA 1
ATOM 683 C C . GLY A 1 92 ? 14.799 5.132 -1.869 1.00 85.75 92 GLY A C 1
ATOM 684 O O . GLY A 1 92 ? 15.520 4.197 -2.226 1.00 85.75 92 GLY A O 1
ATOM 685 N N . PRO A 1 93 ? 14.385 6.052 -2.761 1.00 80.94 93 PRO A N 1
ATOM 686 C CA . PRO A 1 93 ? 14.649 5.942 -4.194 1.00 80.94 93 PRO A CA 1
ATOM 687 C C . PRO A 1 93 ? 16.141 5.764 -4.525 1.00 80.94 93 PRO A C 1
ATOM 689 O O . PRO A 1 93 ? 16.961 6.638 -4.254 1.00 80.94 93 PRO A O 1
ATOM 692 N N . SER A 1 94 ? 16.482 4.652 -5.180 1.00 86.19 94 SER A N 1
ATOM 693 C CA . SER A 1 94 ? 17.858 4.293 -5.550 1.00 86.19 94 SER A CA 1
ATOM 694 C C . SER A 1 94 ? 17.978 4.022 -7.052 1.00 86.19 94 SER A C 1
ATOM 696 O O . SER A 1 94 ? 17.172 3.290 -7.635 1.00 86.19 94 SER A O 1
ATOM 698 N N . LEU A 1 95 ? 19.014 4.582 -7.697 1.00 87.25 95 LEU A N 1
ATOM 699 C CA . LEU A 1 95 ? 19.303 4.318 -9.114 1.00 87.25 95 LEU A CA 1
ATOM 700 C C . LEU A 1 95 ? 19.629 2.837 -9.346 1.00 87.25 95 LEU A C 1
ATOM 702 O O . LEU A 1 95 ? 19.181 2.262 -10.334 1.00 87.25 95 LEU A O 1
ATOM 706 N N . LYS A 1 96 ? 20.344 2.196 -8.413 1.00 90.88 96 LYS A N 1
ATOM 707 C CA . LYS A 1 96 ? 20.656 0.761 -8.495 1.00 90.88 96 LYS A CA 1
ATOM 708 C C . LYS A 1 96 ? 19.382 -0.089 -8.423 1.00 90.88 96 LYS A C 1
ATOM 710 O O . LYS A 1 96 ? 19.211 -0.987 -9.240 1.00 90.88 96 LYS A O 1
ATOM 715 N N . SER A 1 97 ? 18.457 0.252 -7.518 1.00 89.81 97 SER A N 1
ATOM 716 C CA . SER A 1 97 ? 17.130 -0.386 -7.417 1.00 89.81 97 SER A CA 1
ATOM 717 C C . SER A 1 97 ? 16.306 -0.191 -8.701 1.00 89.81 97 SER A C 1
ATOM 719 O O . SER A 1 97 ? 15.647 -1.117 -9.175 1.00 89.81 97 SER A O 1
ATOM 721 N N . LEU A 1 98 ? 16.376 0.989 -9.330 1.00 89.94 98 LEU A N 1
ATOM 722 C CA . LEU A 1 98 ? 15.731 1.246 -10.623 1.00 89.94 98 LEU A CA 1
ATOM 723 C C . LEU A 1 98 ? 16.311 0.386 -11.753 1.00 89.94 98 LEU A C 1
ATOM 725 O O . LEU A 1 98 ? 15.543 -0.245 -12.476 1.00 89.94 98 LEU A O 1
ATOM 729 N N . VAL A 1 99 ? 17.639 0.347 -11.895 1.00 93.50 99 VAL A N 1
ATOM 730 C CA . VAL A 1 99 ? 18.319 -0.456 -12.925 1.00 93.50 99 VAL A CA 1
ATOM 731 C C . VAL A 1 99 ? 18.012 -1.940 -12.742 1.00 93.50 99 VAL A C 1
ATOM 733 O O . VAL A 1 99 ? 17.655 -2.606 -13.707 1.00 93.50 99 VAL A O 1
ATOM 736 N N . TYR A 1 100 ? 18.063 -2.442 -11.507 1.00 93.06 100 TYR A N 1
ATOM 737 C CA . TYR A 1 100 ? 17.732 -3.832 -11.197 1.00 93.06 100 TYR A CA 1
ATOM 738 C C . TYR A 1 100 ? 16.307 -4.210 -11.619 1.00 93.06 100 TYR A C 1
ATOM 740 O O . TYR A 1 100 ? 16.089 -5.246 -12.244 1.00 93.06 100 TYR A O 1
ATOM 748 N N . ARG A 1 101 ? 15.321 -3.353 -11.333 1.00 93.12 101 ARG A N 1
ATOM 749 C CA . ARG A 1 101 ? 13.933 -3.595 -11.752 1.00 93.12 101 ARG A CA 1
ATOM 750 C C . ARG A 1 101 ? 13.771 -3.512 -13.264 1.00 93.12 101 ARG A C 1
ATOM 752 O O . ARG A 1 101 ? 13.081 -4.353 -13.829 1.00 93.12 101 ARG A O 1
ATOM 759 N N . LYS A 1 102 ? 14.450 -2.568 -13.922 1.00 94.12 102 LYS A N 1
ATOM 760 C CA . LYS A 1 102 ? 14.469 -2.503 -15.387 1.00 94.12 102 LYS A CA 1
ATOM 761 C C . LYS A 1 102 ? 14.999 -3.810 -15.986 1.00 94.12 102 LYS A C 1
ATOM 763 O O . LYS A 1 102 ? 14.309 -4.412 -16.788 1.00 94.12 102 LYS A O 1
ATOM 768 N N . GLN A 1 103 ? 16.115 -4.337 -15.485 1.00 94.88 103 GLN A N 1
ATOM 769 C CA . GLN A 1 103 ? 16.659 -5.628 -15.934 1.00 94.88 103 GLN A CA 1
ATOM 770 C C . GLN A 1 103 ? 15.692 -6.808 -15.751 1.00 94.88 103 GLN A C 1
ATOM 772 O O . GLN A 1 103 ? 15.782 -7.792 -16.482 1.00 94.88 103 GLN A O 1
ATOM 777 N N . ILE A 1 104 ? 14.805 -6.766 -14.751 1.00 94.88 104 ILE A N 1
ATOM 778 C CA . ILE A 1 104 ? 13.745 -7.771 -14.600 1.00 94.88 104 ILE A CA 1
ATOM 779 C C . ILE A 1 104 ? 12.669 -7.551 -15.662 1.00 94.88 104 ILE A C 1
ATOM 781 O O . ILE A 1 104 ? 12.254 -8.515 -16.295 1.00 94.88 104 ILE A O 1
ATOM 785 N N . GLN A 1 105 ? 12.236 -6.306 -15.863 1.00 95.75 105 GLN A N 1
ATOM 786 C CA . GLN A 1 105 ? 11.239 -5.941 -16.866 1.00 95.75 105 GLN A CA 1
ATOM 787 C C . GLN A 1 105 ? 11.681 -6.302 -18.289 1.00 95.75 105 GLN A C 1
ATOM 789 O O . GLN A 1 105 ? 10.899 -6.930 -18.996 1.00 95.75 105 GLN A O 1
ATOM 794 N N . ASP A 1 106 ? 12.928 -6.004 -18.659 1.00 96.50 106 ASP A N 1
ATOM 795 C CA . ASP A 1 106 ? 13.512 -6.275 -19.981 1.00 96.50 106 ASP A CA 1
ATOM 796 C C . ASP A 1 106 ? 13.371 -7.763 -20.374 1.00 96.50 106 ASP A C 1
ATOM 798 O O . ASP A 1 106 ? 13.168 -8.102 -21.538 1.00 96.50 106 ASP A O 1
ATOM 802 N N . ARG A 1 107 ? 13.376 -8.684 -19.395 1.00 96.31 107 ARG A N 1
ATOM 803 C CA . ARG A 1 107 ? 13.179 -10.130 -19.635 1.00 96.31 107 ARG A CA 1
ATOM 804 C C . ARG A 1 107 ? 11.792 -10.473 -20.157 1.00 96.31 107 ARG A C 1
ATOM 806 O O . ARG A 1 107 ? 11.636 -11.535 -20.741 1.00 96.31 107 ARG A O 1
ATOM 813 N N . PHE A 1 108 ? 10.797 -9.626 -19.919 1.00 96.69 108 PHE A N 1
ATOM 814 C CA . PHE A 1 108 ? 9.403 -9.857 -20.289 1.00 96.69 108 PHE A CA 1
ATOM 815 C C . PHE A 1 108 ? 8.925 -8.923 -21.407 1.00 96.69 108 PHE A C 1
ATOM 817 O O . PHE A 1 108 ? 7.802 -9.096 -21.865 1.00 96.69 108 PHE A O 1
ATOM 824 N N . GLU A 1 109 ? 9.751 -7.982 -21.883 1.00 95.62 109 GLU A N 1
ATOM 825 C CA . GLU A 1 109 ? 9.374 -7.004 -22.925 1.00 95.62 109 GLU A CA 1
ATOM 826 C C . GLU A 1 109 ? 8.965 -7.645 -24.257 1.00 95.62 109 GLU A C 1
ATOM 828 O O . GLU A 1 109 ? 8.206 -7.060 -25.022 1.00 95.62 109 GLU A O 1
ATOM 833 N N . HIS A 1 110 ? 9.426 -8.868 -24.520 1.00 96.62 110 HIS A N 1
ATOM 834 C CA . HIS A 1 110 ? 9.050 -9.642 -25.701 1.00 96.62 110 HIS A CA 1
ATOM 835 C C . HIS A 1 110 ? 7.623 -10.219 -25.632 1.00 96.62 110 HIS A C 1
ATOM 837 O O . HIS A 1 110 ? 7.124 -10.741 -26.629 1.00 96.62 110 HIS A O 1
ATOM 843 N N . LEU A 1 111 ? 6.969 -10.185 -24.466 1.00 97.12 111 LEU A N 1
ATOM 844 C CA . LEU A 1 111 ? 5.617 -10.709 -24.292 1.00 97.12 111 LEU A CA 1
ATOM 845 C C . LEU A 1 111 ? 4.568 -9.654 -24.678 1.00 97.12 111 LEU A C 1
ATOM 847 O O . LEU A 1 111 ? 4.705 -8.484 -24.319 1.00 97.12 111 LEU A O 1
ATOM 851 N N . PRO A 1 112 ? 3.463 -10.051 -25.330 1.00 96.81 112 PRO A N 1
ATOM 852 C CA . PRO A 1 112 ? 2.355 -9.140 -25.577 1.00 96.81 112 PRO A CA 1
ATOM 853 C C . PRO A 1 112 ? 1.624 -8.792 -24.272 1.00 96.81 112 PRO A C 1
ATOM 855 O O . PRO A 1 112 ? 1.608 -9.562 -23.304 1.00 96.81 112 PRO A O 1
ATOM 858 N N . GLN A 1 113 ? 0.949 -7.643 -24.261 1.00 94.62 113 GLN A N 1
ATOM 859 C CA . GLN A 1 113 ? -0.028 -7.334 -23.217 1.00 94.62 113 GLN A CA 1
ATOM 860 C C . GLN A 1 113 ? -1.295 -8.190 -23.400 1.00 94.62 113 GLN A C 1
ATOM 862 O O . GLN A 1 113 ? -1.676 -8.449 -24.541 1.00 94.62 113 GLN A O 1
ATOM 867 N N . PRO A 1 114 ? -1.961 -8.635 -22.316 1.00 94.56 114 PRO A N 1
ATOM 868 C CA . PRO A 1 114 ? -1.670 -8.358 -20.901 1.00 94.56 114 PRO A CA 1
ATOM 869 C C . PRO A 1 114 ? -0.702 -9.362 -20.240 1.00 94.56 114 PRO A C 1
ATOM 871 O O . PRO A 1 114 ? -0.413 -9.259 -19.048 1.00 94.56 114 PRO A O 1
ATOM 874 N N . ARG A 1 115 ? -0.190 -10.352 -20.985 1.00 95.75 115 ARG A N 1
ATOM 875 C CA . ARG A 1 115 ? 0.658 -11.425 -20.438 1.00 95.75 115 ARG A CA 1
ATOM 876 C C . ARG A 1 115 ? 1.946 -10.891 -19.812 1.00 95.75 115 ARG A C 1
ATOM 878 O O . ARG A 1 115 ? 2.349 -11.374 -18.755 1.00 95.75 115 ARG A O 1
ATOM 885 N N . MET A 1 116 ? 2.558 -9.877 -20.428 1.00 95.81 116 MET A N 1
ATOM 886 C CA . MET A 1 116 ? 3.727 -9.199 -19.862 1.00 95.81 116 MET A CA 1
ATOM 887 C C . MET A 1 116 ? 3.447 -8.674 -18.448 1.00 95.81 116 MET A C 1
ATOM 889 O O . MET A 1 116 ? 4.238 -8.909 -17.539 1.00 95.81 116 MET A O 1
ATOM 893 N N . GLU A 1 117 ? 2.324 -7.985 -18.239 1.00 93.88 117 GLU A N 1
ATOM 894 C CA . GLU A 1 117 ? 1.954 -7.409 -16.942 1.00 93.88 117 GLU A CA 1
ATOM 895 C C . GLU A 1 117 ? 1.780 -8.479 -15.854 1.00 93.88 117 GLU A C 1
ATOM 897 O O . GLU A 1 117 ? 2.275 -8.314 -14.734 1.00 93.88 117 GLU A O 1
ATOM 902 N N . VAL A 1 118 ? 1.133 -9.596 -16.197 1.00 96.06 118 VAL A N 1
ATOM 903 C CA . VAL A 1 118 ? 0.912 -10.728 -15.286 1.00 96.06 118 VAL A CA 1
ATOM 904 C C . VAL A 1 118 ? 2.231 -11.386 -14.888 1.00 96.06 118 VAL A C 1
ATOM 906 O O . VAL A 1 118 ? 2.493 -11.570 -13.695 1.00 96.06 118 VAL A O 1
ATOM 909 N N . GLU A 1 119 ? 3.082 -11.719 -15.862 1.00 96.19 119 GLU A N 1
ATOM 910 C CA . GLU A 1 119 ? 4.365 -12.372 -15.583 1.00 96.19 119 GLU A CA 1
ATOM 911 C C . GLU A 1 119 ? 5.321 -11.441 -14.834 1.00 96.19 119 GLU A C 1
ATOM 913 O O . GLU A 1 119 ? 6.002 -11.872 -13.902 1.00 96.19 119 GLU A O 1
ATOM 918 N N . LEU A 1 120 ? 5.308 -10.144 -15.152 1.00 95.75 120 LEU A N 1
ATOM 919 C CA . LEU A 1 120 ? 6.105 -9.150 -14.446 1.00 95.75 120 LEU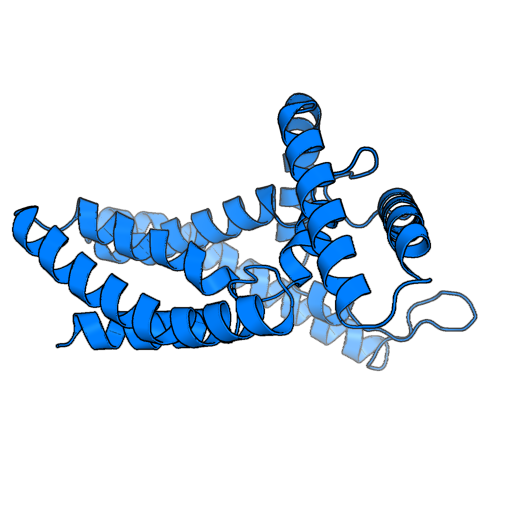 A CA 1
ATOM 920 C C . LEU A 1 120 ? 5.657 -8.999 -12.988 1.00 95.75 120 LEU A C 1
ATOM 922 O O . LEU A 1 120 ? 6.495 -8.989 -12.085 1.00 95.75 120 LEU A O 1
ATOM 926 N N . MET A 1 121 ? 4.346 -8.924 -12.731 1.00 95.25 121 MET A N 1
ATOM 927 C CA . MET A 1 121 ? 3.821 -8.909 -11.365 1.00 95.25 121 MET A CA 1
ATOM 928 C C . MET A 1 121 ? 4.237 -10.177 -10.611 1.00 95.25 121 MET A C 1
ATOM 930 O O . MET A 1 121 ? 4.756 -10.079 -9.499 1.00 95.25 121 MET A O 1
ATOM 934 N N . ARG A 1 122 ? 4.052 -11.358 -11.213 1.00 95.25 122 ARG A N 1
ATOM 935 C CA . ARG A 1 122 ? 4.416 -12.646 -10.607 1.00 95.25 122 ARG A CA 1
ATOM 936 C C . ARG A 1 122 ? 5.906 -12.708 -10.272 1.00 95.25 122 ARG A C 1
ATOM 938 O O . ARG A 1 122 ? 6.266 -13.123 -9.168 1.00 95.25 122 ARG A O 1
ATOM 945 N N . ALA A 1 123 ? 6.762 -12.292 -11.203 1.00 96.19 123 ALA A N 1
ATOM 946 C CA . ALA A 1 123 ? 8.206 -12.260 -11.020 1.00 96.19 123 ALA A CA 1
ATOM 947 C C . ALA A 1 123 ? 8.595 -11.322 -9.877 1.00 96.19 123 ALA A C 1
ATOM 949 O O . ALA A 1 123 ? 9.317 -11.738 -8.971 1.00 96.19 123 ALA A O 1
ATOM 950 N N . TYR A 1 124 ? 8.068 -10.096 -9.870 1.00 96.12 124 TYR A N 1
ATOM 951 C CA . TYR A 1 124 ? 8.342 -9.139 -8.808 1.00 96.12 124 TYR A CA 1
ATOM 952 C C . TYR A 1 124 ? 7.871 -9.632 -7.442 1.00 96.12 124 TYR A C 1
ATOM 954 O O . TYR A 1 124 ? 8.675 -9.679 -6.517 1.00 96.12 124 TYR A O 1
ATOM 962 N N . THR A 1 125 ? 6.620 -10.082 -7.313 1.00 94.81 125 THR A N 1
ATOM 963 C CA . THR A 1 125 ? 6.101 -10.602 -6.042 1.00 94.81 125 THR A CA 1
ATOM 964 C C . THR A 1 125 ? 6.951 -11.764 -5.533 1.00 94.81 125 THR A C 1
ATOM 966 O O . THR A 1 125 ? 7.346 -11.771 -4.369 1.00 94.81 125 THR A O 1
ATOM 969 N N . ARG A 1 126 ? 7.295 -12.731 -6.394 1.00 96.00 126 ARG A N 1
ATOM 970 C CA . ARG A 1 126 ? 8.113 -13.886 -5.999 1.00 96.00 126 ARG A CA 1
ATOM 971 C C . ARG A 1 126 ? 9.512 -13.470 -5.549 1.00 96.00 126 ARG A C 1
ATOM 973 O O . ARG A 1 126 ? 9.986 -13.963 -4.528 1.00 96.00 126 ARG A O 1
ATOM 980 N N . LEU A 1 127 ? 10.175 -12.598 -6.308 1.00 96.06 127 LEU A N 1
ATOM 981 C CA . LEU A 1 127 ? 11.522 -12.125 -5.988 1.00 96.06 127 LEU A CA 1
ATOM 982 C C . LEU A 1 127 ? 11.532 -11.341 -4.676 1.00 96.06 127 LEU A C 1
ATOM 984 O O . LEU A 1 127 ? 12.369 -11.619 -3.823 1.00 96.06 127 LEU A O 1
ATOM 988 N N . SER A 1 128 ? 10.570 -10.440 -4.484 1.00 95.81 128 SER A N 1
ATOM 989 C CA . SER A 1 128 ? 10.432 -9.646 -3.264 1.00 95.81 128 SER A CA 1
ATOM 990 C C . SER A 1 128 ? 10.160 -10.505 -2.039 1.00 95.81 128 SER A C 1
ATOM 992 O O . SER A 1 128 ? 10.891 -10.401 -1.062 1.00 95.81 128 SER A O 1
ATOM 994 N N . LEU A 1 129 ? 9.177 -11.410 -2.097 1.00 96.06 129 LEU A N 1
ATOM 995 C CA . LEU A 1 129 ? 8.868 -12.297 -0.971 1.00 96.06 129 LEU A CA 1
ATOM 996 C C . LEU A 1 129 ? 10.054 -13.210 -0.635 1.00 96.06 129 LEU A C 1
ATOM 998 O O . LEU A 1 129 ? 10.389 -13.389 0.536 1.00 96.06 129 LEU A O 1
ATOM 1002 N N . ARG A 1 130 ? 10.741 -13.747 -1.654 1.00 97.50 130 ARG A N 1
ATOM 1003 C CA . ARG A 1 130 ? 11.956 -14.546 -1.446 1.00 97.50 130 ARG A CA 1
ATOM 1004 C C . ARG A 1 130 ? 13.070 -13.714 -0.819 1.00 97.50 130 ARG A C 1
ATOM 1006 O O . ARG A 1 130 ? 13.777 -14.221 0.051 1.00 97.50 130 ARG A O 1
ATOM 1013 N N . TYR A 1 131 ? 13.240 -12.465 -1.245 1.00 96.56 131 TYR A N 1
ATOM 1014 C CA . TYR A 1 131 ? 14.249 -11.565 -0.698 1.00 96.56 131 TYR A CA 1
ATOM 1015 C C . TYR A 1 131 ? 13.965 -11.251 0.773 1.00 96.56 131 TYR A C 1
ATOM 1017 O O . TYR A 1 131 ? 14.841 -11.472 1.603 1.00 96.56 131 TYR A O 1
ATOM 1025 N N . MET A 1 132 ? 12.727 -10.868 1.104 1.00 96.00 132 MET A N 1
ATOM 1026 C CA . MET A 1 132 ? 12.293 -10.612 2.483 1.00 96.00 132 MET A CA 1
ATOM 1027 C C . MET A 1 132 ? 12.575 -11.808 3.397 1.00 96.00 132 MET A C 1
ATOM 1029 O O . MET A 1 132 ? 13.124 -11.643 4.482 1.00 96.00 132 MET A O 1
ATOM 1033 N N . ALA A 1 133 ? 12.235 -13.017 2.938 1.00 97.44 133 ALA A N 1
ATOM 1034 C CA . ALA A 1 133 ? 12.439 -14.240 3.708 1.00 97.44 133 ALA A CA 1
ATOM 1035 C C . ALA A 1 133 ? 13.924 -14.606 3.884 1.00 97.44 133 ALA A C 1
ATOM 1037 O O . ALA A 1 133 ? 14.305 -15.132 4.925 1.00 97.44 133 ALA A O 1
ATOM 1038 N N . SER A 1 134 ? 14.767 -14.336 2.883 1.00 98.00 134 SER A N 1
ATOM 1039 C CA . SER A 1 134 ? 16.195 -14.691 2.921 1.00 98.00 134 SER A CA 1
ATOM 1040 C C . SER A 1 134 ? 17.097 -13.604 3.518 1.00 98.00 134 SER A C 1
ATOM 1042 O O . SER A 1 134 ? 18.219 -13.911 3.907 1.00 98.00 134 SER A O 1
ATOM 1044 N N . HIS A 1 135 ? 16.627 -12.354 3.619 1.00 97.56 135 HIS A N 1
ATOM 1045 C CA . HIS A 1 135 ? 17.417 -11.205 4.086 1.00 97.56 135 HIS A CA 1
ATOM 1046 C C . HIS A 1 135 ? 16.706 -10.355 5.164 1.00 97.56 135 HIS A C 1
ATOM 1048 O O . HIS A 1 135 ? 16.691 -9.125 5.061 1.00 97.56 135 HIS A O 1
ATOM 1054 N N . PRO A 1 136 ? 16.161 -10.945 6.247 1.00 96.75 136 PRO A N 1
ATOM 1055 C CA . PRO A 1 136 ? 15.418 -10.187 7.259 1.00 96.75 136 PRO A CA 1
ATOM 1056 C C . PRO A 1 136 ? 16.269 -9.101 7.940 1.00 96.75 136 PRO A C 1
ATOM 1058 O O . PRO A 1 136 ? 15.781 -8.009 8.217 1.00 96.75 136 PRO A O 1
ATOM 1061 N N . GLY A 1 137 ? 17.568 -9.352 8.149 1.00 97.12 137 GLY A N 1
ATOM 1062 C CA . GLY A 1 137 ? 18.485 -8.356 8.714 1.00 97.12 137 GLY A CA 1
ATOM 1063 C C . GLY A 1 137 ? 18.665 -7.124 7.820 1.00 97.12 137 GLY A C 1
ATOM 1064 O O . GLY A 1 137 ? 18.791 -6.009 8.324 1.00 97.12 137 GLY A O 1
ATOM 1065 N N . HIS A 1 138 ? 18.619 -7.300 6.495 1.00 95.50 138 HIS A N 1
ATOM 1066 C CA . HIS A 1 138 ? 18.651 -6.178 5.561 1.00 95.50 138 HIS A CA 1
ATOM 1067 C C . HIS A 1 138 ? 17.373 -5.339 5.661 1.00 95.50 138 HIS A C 1
ATOM 1069 O O . HIS A 1 138 ? 17.465 -4.117 5.766 1.00 95.50 138 HIS A O 1
ATOM 1075 N N . GLU A 1 139 ? 16.205 -5.992 5.689 1.00 95.31 139 GLU A N 1
ATOM 1076 C CA . GLU A 1 139 ? 14.903 -5.326 5.831 1.00 95.31 139 GLU A CA 1
ATOM 1077 C C . GLU A 1 139 ? 14.820 -4.502 7.118 1.00 95.31 139 GLU A C 1
ATOM 1079 O O . GLU A 1 139 ? 14.373 -3.359 7.083 1.00 95.31 139 GLU A O 1
ATOM 1084 N N . LEU A 1 140 ? 15.325 -5.026 8.239 1.00 94.56 140 LEU A N 1
ATOM 1085 C CA . LEU A 1 140 ? 15.376 -4.281 9.499 1.00 94.56 140 LEU A CA 1
ATOM 1086 C C . LEU A 1 140 ? 16.335 -3.085 9.427 1.00 94.56 140 LEU A C 1
ATOM 1088 O O . LEU A 1 140 ? 16.018 -2.003 9.922 1.00 94.56 140 LEU A O 1
ATOM 1092 N N . ARG A 1 141 ? 17.493 -3.252 8.778 1.00 95.81 141 ARG A N 1
ATOM 1093 C CA . ARG A 1 141 ? 18.523 -2.207 8.672 1.00 95.81 141 ARG A CA 1
ATOM 1094 C C . ARG A 1 141 ? 18.064 -0.986 7.874 1.00 95.81 141 ARG A C 1
ATOM 1096 O O . ARG A 1 141 ? 18.527 0.116 8.152 1.00 95.81 141 ARG A O 1
ATOM 1103 N N . ILE A 1 142 ? 17.184 -1.157 6.888 1.00 94.88 142 ILE A N 1
ATOM 1104 C CA . ILE A 1 142 ? 16.696 -0.049 6.048 1.00 94.88 142 ILE A CA 1
ATOM 1105 C C . ILE A 1 142 ? 15.505 0.707 6.656 1.00 94.88 142 ILE A C 1
ATOM 1107 O O . ILE A 1 142 ? 15.196 1.807 6.195 1.00 94.88 142 ILE A O 1
ATOM 1111 N N . LEU A 1 143 ? 14.866 0.182 7.711 1.00 93.44 143 LEU A N 1
ATOM 1112 C CA . LEU A 1 143 ? 13.710 0.828 8.350 1.00 93.44 143 LEU A CA 1
ATOM 1113 C C . LEU A 1 143 ? 13.968 2.279 8.789 1.00 93.44 143 LEU A C 1
ATOM 1115 O O . LEU A 1 143 ? 13.118 3.120 8.496 1.00 93.44 143 LEU A O 1
ATOM 1119 N N . PRO A 1 144 ? 15.107 2.638 9.421 1.00 93.12 144 PRO A N 1
ATOM 1120 C CA . PRO A 1 144 ? 15.360 4.025 9.812 1.00 93.12 144 PRO A CA 1
ATOM 1121 C C . PRO A 1 144 ? 15.359 4.982 8.617 1.00 93.12 144 PRO A C 1
ATOM 1123 O O . PRO A 1 144 ? 14.855 6.100 8.719 1.00 93.12 144 PRO A O 1
ATOM 1126 N N . ASN A 1 145 ? 15.867 4.534 7.464 1.00 92.44 145 ASN A N 1
ATOM 1127 C CA . ASN A 1 145 ? 15.837 5.327 6.241 1.00 92.44 145 ASN A CA 1
ATOM 1128 C C . ASN A 1 145 ? 14.410 5.478 5.710 1.00 92.44 145 ASN A C 1
ATOM 1130 O O . ASN A 1 145 ? 14.036 6.605 5.392 1.00 92.44 145 ASN A O 1
ATOM 1134 N N . ARG A 1 146 ? 13.593 4.414 5.703 1.00 92.50 146 ARG A N 1
ATOM 1135 C CA . ARG A 1 146 ? 12.170 4.497 5.316 1.00 92.50 146 ARG A CA 1
ATOM 1136 C C . ARG A 1 146 ? 11.405 5.484 6.202 1.00 92.50 146 ARG A C 1
ATOM 1138 O O . ARG A 1 146 ? 10.710 6.361 5.697 1.00 92.50 146 ARG A O 1
ATOM 1145 N N . VAL A 1 147 ? 11.589 5.412 7.527 1.00 91.25 147 VAL A N 1
ATOM 1146 C CA . VAL A 1 147 ? 10.993 6.374 8.478 1.00 91.25 147 VAL A CA 1
ATOM 1147 C C . VAL A 1 147 ? 11.461 7.792 8.166 1.00 91.25 147 VAL A C 1
ATOM 1149 O O . VAL A 1 147 ? 10.647 8.711 8.078 1.00 91.25 147 VAL A O 1
ATOM 1152 N N . ARG A 1 148 ? 12.769 7.980 7.961 1.00 91.56 148 ARG A N 1
ATOM 1153 C CA . ARG A 1 148 ? 13.322 9.289 7.618 1.00 91.56 148 ARG A CA 1
ATOM 1154 C C . ARG A 1 148 ? 12.690 9.839 6.346 1.00 91.56 148 ARG A C 1
ATOM 1156 O O . ARG A 1 148 ? 12.357 11.014 6.347 1.00 91.56 148 ARG A O 1
ATOM 1163 N N . HIS A 1 149 ? 12.532 9.041 5.291 1.00 88.62 149 HIS A N 1
ATOM 1164 C CA . HIS A 1 149 ? 11.938 9.484 4.025 1.00 88.62 149 HIS A CA 1
ATOM 1165 C C . HIS A 1 149 ? 10.446 9.790 4.163 1.00 88.62 149 HIS A C 1
ATOM 1167 O O . HIS A 1 149 ? 10.002 10.811 3.640 1.00 88.62 149 HIS A O 1
ATOM 1173 N N . LEU A 1 150 ? 9.709 8.985 4.934 1.00 88.31 150 LEU A N 1
ATOM 1174 C CA . LEU A 1 150 ? 8.292 9.205 5.225 1.00 88.31 150 LEU A CA 1
ATOM 1175 C C . LEU A 1 150 ? 8.035 10.556 5.905 1.00 88.31 150 LEU A C 1
ATOM 1177 O O . LEU A 1 150 ? 7.104 11.266 5.537 1.00 88.31 150 LEU A O 1
ATOM 1181 N N . PHE A 1 151 ? 8.864 10.920 6.886 1.00 89.94 151 PHE A N 1
ATOM 1182 C CA . PHE A 1 151 ? 8.697 12.151 7.668 1.00 89.94 151 PHE A CA 1
ATOM 1183 C C . PHE A 1 151 ? 9.604 13.297 7.215 1.00 89.94 151 PHE A C 1
ATOM 1185 O O . PHE A 1 151 ? 9.658 14.337 7.880 1.00 89.94 151 PHE A O 1
ATOM 1192 N N . ARG A 1 152 ? 10.332 13.121 6.101 1.00 89.56 152 ARG A N 1
ATOM 1193 C CA . ARG A 1 152 ? 11.353 14.082 5.686 1.00 89.56 152 ARG A CA 1
ATOM 1194 C C . ARG A 1 152 ? 10.734 15.427 5.376 1.00 89.56 152 ARG A C 1
ATOM 1196 O O . ARG A 1 152 ? 11.207 16.394 5.941 1.00 89.56 152 ARG A O 1
ATOM 1203 N N . HIS A 1 153 ? 9.747 15.475 4.481 1.00 87.75 153 HIS A N 1
ATOM 1204 C CA . HIS A 1 153 ? 9.104 16.698 4.000 1.00 87.75 153 HIS A CA 1
ATOM 1205 C C . HIS A 1 153 ? 7.668 16.394 3.527 1.00 87.75 153 HIS A C 1
ATOM 1207 O O . HIS A 1 153 ? 7.425 15.346 2.925 1.00 87.75 153 HIS A O 1
ATOM 1213 N N . GLY A 1 154 ? 6.731 17.323 3.732 1.00 85.12 154 GLY A N 1
ATOM 1214 C CA . GLY A 1 154 ? 5.348 17.238 3.247 1.00 85.12 154 GLY A CA 1
ATOM 1215 C C . GLY A 1 154 ? 5.199 17.597 1.764 1.00 85.12 154 GLY A C 1
ATOM 1216 O O . GLY A 1 154 ? 4.240 17.190 1.108 1.00 85.12 154 GLY A O 1
ATOM 1217 N N . HIS A 1 155 ? 6.173 18.308 1.192 1.00 89.94 155 HIS A N 1
ATOM 1218 C CA . HIS A 1 155 ? 6.143 18.739 -0.206 1.00 89.94 155 HIS A CA 1
ATOM 1219 C C . HIS A 1 155 ? 6.582 17.674 -1.228 1.00 89.94 155 HIS A C 1
ATOM 1221 O O . HIS A 1 155 ? 6.649 17.974 -2.422 1.00 89.94 155 HIS A O 1
ATOM 1227 N N . ALA A 1 156 ? 6.866 16.431 -0.816 1.00 84.69 156 ALA A N 1
ATOM 1228 C CA . ALA A 1 156 ? 7.344 15.373 -1.718 1.00 84.69 156 ALA A CA 1
ATOM 1229 C C . ALA A 1 156 ? 6.406 15.131 -2.921 1.00 84.69 156 ALA A C 1
ATOM 1231 O O . ALA A 1 156 ? 6.865 14.823 -4.019 1.00 84.69 156 ALA A O 1
ATOM 1232 N N . GLY A 1 157 ? 5.097 15.352 -2.758 1.00 81.81 157 GLY A N 1
ATOM 1233 C CA . GLY A 1 157 ? 4.132 15.291 -3.860 1.00 81.81 157 GLY A CA 1
ATOM 1234 C C . GLY A 1 157 ? 4.394 16.309 -4.979 1.00 81.81 157 GLY A C 1
ATOM 1235 O O . GLY A 1 157 ? 4.171 15.993 -6.141 1.00 81.81 157 GLY A O 1
ATOM 1236 N N . LEU A 1 158 ? 4.939 17.492 -4.663 1.00 84.50 158 LEU A N 1
ATOM 1237 C CA . LEU A 1 158 ? 5.303 18.521 -5.652 1.00 84.50 158 LEU A CA 1
ATOM 1238 C C . LEU A 1 158 ? 6.552 18.148 -6.459 1.00 84.50 158 LEU A C 1
ATOM 1240 O O . LEU A 1 158 ? 6.852 18.771 -7.480 1.00 84.50 158 LEU A O 1
ATOM 1244 N N . GLU A 1 159 ? 7.355 17.220 -5.945 1.00 82.25 159 GLU A N 1
ATOM 1245 C CA . GLU A 1 159 ? 8.575 16.718 -6.580 1.00 82.25 159 GLU A CA 1
ATOM 1246 C C . GLU A 1 159 ? 8.276 15.575 -7.555 1.00 82.25 159 GLU A C 1
ATOM 1248 O O . GLU A 1 159 ? 8.992 15.385 -8.543 1.00 82.25 159 GLU A O 1
ATOM 1253 N N . ILE A 1 160 ? 7.218 14.809 -7.286 1.00 75.25 160 ILE A N 1
ATOM 1254 C CA . ILE A 1 160 ? 6.785 13.688 -8.114 1.00 75.25 160 ILE A CA 1
ATOM 1255 C C . ILE A 1 160 ? 6.130 14.237 -9.388 1.00 75.25 160 ILE A C 1
ATOM 1257 O O . ILE A 1 160 ? 5.210 15.044 -9.338 1.00 75.25 160 ILE A O 1
ATOM 1261 N N . GLY A 1 161 ? 6.617 13.798 -10.551 1.00 69.25 161 GLY A N 1
ATOM 1262 C CA . GLY A 1 161 ? 6.059 14.177 -11.855 1.00 69.25 161 GLY A CA 1
ATOM 1263 C C . GLY A 1 161 ? 6.671 15.423 -12.497 1.00 69.25 161 GLY A C 1
ATOM 1264 O O . GLY A 1 161 ? 6.235 15.803 -13.582 1.00 69.25 161 GLY A O 1
ATOM 1265 N N . ARG A 1 162 ? 7.692 16.047 -11.889 1.00 80.69 162 ARG A N 1
ATOM 1266 C CA . ARG A 1 162 ? 8.373 17.181 -12.531 1.00 80.69 162 ARG A CA 1
ATOM 1267 C C . ARG A 1 162 ? 9.007 16.778 -13.862 1.00 80.69 162 ARG A C 1
ATOM 1269 O O . ARG A 1 162 ? 9.740 15.781 -13.894 1.00 80.69 162 ARG A O 1
ATOM 1276 N N . PRO A 1 163 ? 8.798 17.567 -14.932 1.00 73.56 163 PRO A N 1
ATOM 1277 C CA . PRO A 1 163 ? 9.506 17.349 -16.177 1.00 73.56 163 PRO A CA 1
ATOM 1278 C C . PRO A 1 163 ? 11.005 17.531 -15.943 1.00 73.56 163 PRO A C 1
ATOM 1280 O O . PRO A 1 163 ? 11.449 18.485 -15.296 1.00 73.56 163 PRO A O 1
ATOM 1283 N N . LYS A 1 164 ? 11.789 16.584 -16.454 1.00 75.50 164 LYS A N 1
ATOM 1284 C CA . LYS A 1 164 ? 13.245 16.695 -16.467 1.00 75.50 164 LYS A CA 1
ATOM 1285 C C . LYS A 1 164 ? 13.654 17.519 -17.681 1.00 75.50 164 LYS A C 1
ATOM 1287 O O . LYS A 1 164 ? 13.182 17.265 -18.787 1.00 75.50 164 LYS A O 1
ATOM 1292 N N . LEU A 1 165 ? 14.513 18.503 -17.465 1.00 75.31 165 LEU A N 1
ATOM 1293 C CA . LEU A 1 165 ? 15.223 19.200 -18.526 1.00 75.31 165 LEU A CA 1
ATOM 1294 C C . LEU A 1 165 ? 16.180 18.222 -19.230 1.00 75.31 165 LEU A C 1
ATOM 1296 O O . LEU A 1 165 ? 16.565 17.214 -18.630 1.00 75.31 165 LEU A O 1
ATOM 1300 N N . PRO A 1 166 ? 16.619 18.520 -20.467 1.00 74.88 166 PRO A N 1
ATOM 1301 C CA . PRO A 1 166 ? 17.658 17.741 -21.146 1.00 74.88 166 PRO A CA 1
ATOM 1302 C C . PRO A 1 166 ? 18.955 17.616 -20.328 1.00 74.88 166 PRO A C 1
ATOM 1304 O O . PRO A 1 166 ? 19.647 16.610 -20.430 1.00 74.88 166 PRO A O 1
ATOM 1307 N N . SER A 1 167 ? 19.241 18.595 -19.460 1.00 77.25 167 SER A N 1
ATOM 1308 C CA . SER A 1 167 ? 20.352 18.579 -18.497 1.00 77.25 167 SER A CA 1
ATOM 1309 C C . SER A 1 167 ? 20.184 17.568 -17.353 1.00 77.25 167 SER A C 1
ATOM 1311 O O . SER A 1 167 ? 21.102 17.369 -16.565 1.00 77.25 167 SER A O 1
ATOM 1313 N N . GLY A 1 168 ? 19.011 16.943 -17.219 1.00 72.31 168 GLY A N 1
ATOM 1314 C CA . GLY A 1 168 ? 18.660 16.058 -16.108 1.00 72.31 168 GLY A CA 1
ATOM 1315 C C . GLY A 1 168 ? 18.088 16.779 -14.882 1.00 72.31 168 GLY A C 1
ATOM 1316 O O . GLY A 1 168 ? 17.541 16.119 -13.993 1.00 72.31 168 GLY A O 1
ATOM 1317 N N . GLU A 1 169 ? 18.145 18.112 -14.844 1.00 75.69 169 GLU A N 1
ATOM 1318 C CA . GLU A 1 169 ? 17.560 18.920 -13.772 1.00 75.69 169 GLU A CA 1
ATOM 1319 C C . GLU A 1 169 ? 16.029 18.896 -13.807 1.00 75.69 169 GLU A C 1
ATOM 1321 O O . GLU A 1 169 ? 15.401 18.781 -14.859 1.00 75.69 169 GLU A O 1
ATOM 1326 N N . ARG A 1 170 ? 15.390 19.014 -12.641 1.00 74.88 170 ARG A N 1
ATOM 1327 C CA . ARG A 1 170 ? 13.926 19.057 -12.555 1.00 74.88 170 ARG A CA 1
ATOM 1328 C C . ARG A 1 170 ? 13.440 20.479 -12.793 1.00 74.88 170 ARG A C 1
ATOM 1330 O O . ARG A 1 170 ? 13.724 21.363 -11.991 1.00 74.88 170 ARG A O 1
ATOM 1337 N N . LYS A 1 171 ? 12.638 20.686 -13.837 1.00 78.06 171 LYS A N 1
ATOM 1338 C CA . LYS A 1 171 ? 11.960 21.964 -14.055 1.00 78.06 171 LYS A CA 1
ATOM 1339 C C . LYS A 1 171 ? 10.845 22.114 -13.010 1.00 78.06 171 LYS A C 1
ATOM 1341 O O . LYS A 1 171 ? 10.000 21.218 -12.909 1.00 78.06 171 LYS A O 1
ATOM 1346 N N . PRO A 1 172 ? 10.821 23.195 -12.214 1.00 76.12 172 PRO A N 1
ATOM 1347 C CA . PRO A 1 172 ? 9.735 23.409 -11.270 1.00 76.12 172 PRO A CA 1
ATOM 1348 C C . PRO A 1 172 ? 8.427 23.657 -12.038 1.00 76.12 172 PRO A C 1
ATOM 1350 O O . PRO A 1 172 ? 8.426 24.279 -13.101 1.00 76.12 172 PRO A O 1
ATOM 1353 N N . PHE A 1 173 ? 7.308 23.151 -11.511 1.00 79.62 173 PHE A N 1
ATOM 1354 C CA . PHE A 1 173 ? 5.978 23.385 -12.097 1.00 79.62 173 PHE A CA 1
ATOM 1355 C C . PHE A 1 173 ? 5.595 24.868 -12.080 1.00 79.62 173 PHE A C 1
ATOM 1357 O O . PHE A 1 173 ? 4.889 25.350 -12.962 1.00 79.62 173 PHE A O 1
ATOM 1364 N N . PHE A 1 174 ? 6.087 25.587 -11.074 1.00 84.06 174 PHE A N 1
ATOM 1365 C CA . PHE A 1 174 ? 5.874 27.011 -10.871 1.00 84.06 174 PHE A CA 1
ATOM 1366 C C . PHE A 1 174 ? 7.209 27.756 -10.959 1.00 84.06 174 PHE A C 1
ATOM 1368 O O . PHE A 1 174 ? 8.273 27.149 -10.856 1.00 84.06 174 PHE A O 1
ATOM 1375 N N . GLY A 1 175 ? 7.176 29.084 -11.095 1.00 86.00 175 GLY A N 1
ATOM 1376 C CA . GLY A 1 175 ? 8.386 29.894 -10.916 1.00 86.00 175 GLY A CA 1
ATOM 1377 C C . GLY A 1 175 ? 9.043 29.625 -9.547 1.00 8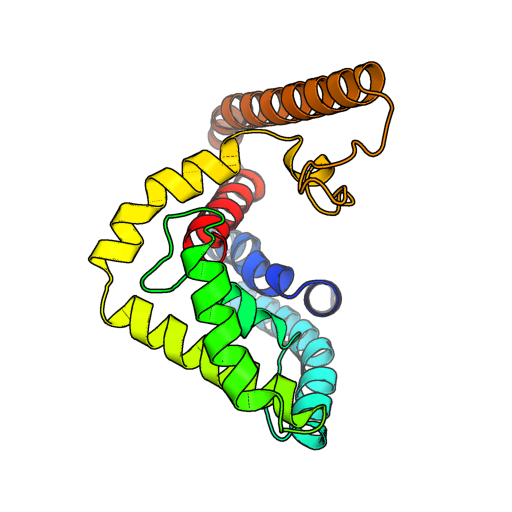6.00 175 GLY A C 1
ATOM 1378 O O . GLY A 1 175 ? 8.329 29.293 -8.596 1.00 86.00 175 GLY A O 1
ATOM 1379 N N . PRO A 1 176 ? 10.373 29.778 -9.415 1.00 85.81 176 PRO A N 1
ATOM 1380 C CA . PRO A 1 176 ? 11.140 29.323 -8.248 1.00 85.81 176 PRO A CA 1
ATOM 1381 C C . PRO A 1 176 ? 10.609 29.871 -6.915 1.00 85.81 176 PRO A C 1
ATOM 1383 O O . PRO A 1 176 ? 10.506 29.128 -5.942 1.00 85.81 176 PRO A O 1
ATOM 1386 N N . LEU A 1 177 ? 10.176 31.137 -6.892 1.00 88.31 177 LEU A N 1
ATOM 1387 C CA . LEU A 1 177 ? 9.580 31.770 -5.710 1.00 88.31 177 LEU A CA 1
ATOM 1388 C C . LEU A 1 177 ? 8.259 31.109 -5.290 1.00 88.31 177 LEU A C 1
ATOM 1390 O O . LEU A 1 177 ? 8.080 30.756 -4.127 1.00 88.31 177 LEU A O 1
ATOM 1394 N N . ARG A 1 178 ? 7.338 30.900 -6.242 1.00 91.25 178 ARG A N 1
ATOM 1395 C CA . ARG A 1 178 ? 6.047 30.241 -5.976 1.00 91.25 178 ARG A CA 1
ATOM 1396 C C . ARG A 1 178 ? 6.253 28.795 -5.545 1.00 91.25 178 ARG A C 1
ATOM 1398 O O . ARG A 1 178 ? 5.576 28.326 -4.640 1.00 91.25 178 ARG A O 1
ATOM 1405 N N . HIS A 1 179 ? 7.208 28.112 -6.173 1.00 89.12 179 HIS A N 1
ATOM 1406 C CA . HIS A 1 179 ? 7.573 26.750 -5.815 1.00 89.12 179 HIS A CA 1
ATOM 1407 C C . HIS A 1 179 ? 8.036 26.654 -4.355 1.00 89.12 179 HIS A C 1
ATOM 1409 O O . HIS A 1 179 ? 7.500 25.848 -3.596 1.00 89.12 179 HIS A O 1
ATOM 1415 N N . GLY A 1 180 ? 8.968 27.522 -3.946 1.00 90.81 180 GLY A N 1
ATOM 1416 C CA . GLY A 1 180 ? 9.450 27.588 -2.565 1.00 90.81 180 GLY A CA 1
ATOM 1417 C C . GLY A 1 180 ? 8.341 27.906 -1.560 1.00 90.81 180 GLY A C 1
ATOM 1418 O O . GLY A 1 180 ? 8.253 27.250 -0.527 1.00 90.81 180 GLY A O 1
ATOM 1419 N N . ALA A 1 181 ? 7.448 28.846 -1.887 1.00 94.19 181 ALA A N 1
ATOM 1420 C CA . ALA A 1 181 ? 6.322 29.201 -1.024 1.00 94.19 181 ALA A CA 1
ATOM 1421 C C . ALA A 1 181 ? 5.343 28.030 -0.820 1.00 94.19 181 ALA A C 1
ATOM 1423 O O . ALA A 1 181 ? 4.971 27.731 0.314 1.00 94.19 181 ALA A O 1
ATOM 1424 N N . ILE A 1 182 ? 4.958 27.331 -1.896 1.00 93.50 182 ILE A N 1
ATOM 1425 C CA . ILE A 1 182 ? 4.042 26.180 -1.814 1.00 93.50 182 ILE A CA 1
ATOM 1426 C C . ILE A 1 182 ? 4.708 25.020 -1.065 1.00 93.50 182 ILE A C 1
ATOM 1428 O O . ILE A 1 182 ? 4.065 24.389 -0.229 1.00 93.50 182 ILE A O 1
ATOM 1432 N N . ALA A 1 183 ? 5.992 24.751 -1.326 1.00 92.38 183 ALA A N 1
ATOM 1433 C CA . ALA A 1 183 ? 6.736 23.712 -0.619 1.00 92.38 183 ALA A CA 1
ATOM 1434 C C . ALA A 1 183 ? 6.853 24.017 0.884 1.00 92.38 183 ALA A C 1
ATOM 1436 O O . ALA A 1 183 ? 6.546 23.156 1.706 1.00 92.38 183 ALA A O 1
ATOM 1437 N N . GLY A 1 184 ? 7.207 25.255 1.244 1.00 95.00 184 GLY A N 1
ATOM 1438 C CA . GLY A 1 184 ? 7.291 25.693 2.637 1.00 95.00 184 GLY A CA 1
ATOM 1439 C C . GLY A 1 184 ? 5.945 25.623 3.358 1.00 95.00 184 GLY A C 1
ATOM 1440 O O . GLY A 1 184 ? 5.878 25.135 4.484 1.00 95.00 184 GLY A O 1
ATOM 1441 N N . PHE A 1 185 ? 4.856 26.031 2.697 1.00 96.06 185 PHE A N 1
ATOM 1442 C CA . PHE A 1 185 ? 3.507 25.885 3.246 1.00 96.06 185 PHE A CA 1
ATOM 1443 C C . PHE A 1 185 ? 3.122 24.414 3.443 1.00 96.06 185 PHE A C 1
ATOM 1445 O O . PHE A 1 185 ? 2.581 24.064 4.489 1.00 96.06 185 PHE A O 1
ATOM 1452 N N . ALA A 1 186 ? 3.422 23.542 2.475 1.00 94.19 186 ALA A N 1
ATOM 1453 C CA . ALA A 1 186 ? 3.137 22.113 2.578 1.00 94.19 186 ALA A CA 1
ATOM 1454 C C . ALA A 1 186 ? 3.898 21.452 3.739 1.00 94.19 186 ALA A C 1
ATOM 1456 O O . ALA A 1 186 ? 3.318 20.647 4.466 1.00 94.19 186 ALA A O 1
ATOM 1457 N N . ASP A 1 187 ? 5.165 21.819 3.951 1.00 95.75 187 ASP A N 1
ATOM 1458 C CA . ASP A 1 187 ? 5.960 21.324 5.078 1.00 95.75 187 ASP A CA 1
ATOM 1459 C C . ASP A 1 187 ? 5.435 21.852 6.416 1.00 95.75 187 ASP A C 1
ATOM 1461 O O . ASP A 1 187 ? 5.244 21.069 7.347 1.00 95.75 187 ASP A O 1
ATOM 1465 N N . LEU A 1 188 ? 5.134 23.153 6.508 1.00 96.56 188 LEU A N 1
ATOM 1466 C CA . LEU A 1 188 ? 4.539 23.749 7.706 1.00 96.56 188 LEU A CA 1
ATOM 1467 C C . LEU A 1 188 ? 3.215 23.065 8.061 1.00 96.56 188 LEU A C 1
ATOM 1469 O O . LEU A 1 188 ? 3.011 22.676 9.208 1.00 96.56 188 LEU A O 1
ATOM 1473 N N . TYR A 1 189 ? 2.337 22.887 7.074 1.00 94.94 189 TYR A N 1
ATOM 1474 C CA . TYR A 1 189 ? 1.060 22.199 7.238 1.00 94.94 189 TYR A CA 1
ATOM 1475 C C . TYR A 1 189 ? 1.253 20.756 7.720 1.00 94.94 189 TYR A C 1
ATOM 1477 O O . TYR A 1 189 ? 0.622 20.338 8.692 1.00 94.94 189 TYR A O 1
ATOM 1485 N N . PHE A 1 190 ? 2.160 20.008 7.087 1.00 93.19 190 PHE A N 1
ATOM 1486 C CA . PHE A 1 190 ? 2.474 18.629 7.458 1.00 93.19 190 PHE A CA 1
ATOM 1487 C C . PHE A 1 190 ? 2.973 18.517 8.904 1.00 93.19 190 PHE A C 1
ATOM 1489 O O . PHE A 1 190 ? 2.440 17.721 9.680 1.00 93.19 190 PHE A O 1
ATOM 1496 N N . TYR A 1 191 ? 3.951 19.337 9.297 1.00 94.56 191 TYR A N 1
ATOM 1497 C CA . TYR A 1 191 ? 4.503 19.295 10.651 1.00 94.56 191 TYR A CA 1
ATOM 1498 C C . TYR A 1 191 ? 3.538 19.826 11.710 1.00 94.56 191 TYR A C 1
ATOM 1500 O O . TYR A 1 191 ? 3.499 19.277 12.811 1.00 94.56 191 TYR A O 1
ATOM 1508 N N . ALA A 1 192 ? 2.719 20.831 11.387 1.00 94.88 192 ALA A N 1
ATOM 1509 C CA . ALA A 1 192 ? 1.667 21.303 12.281 1.00 94.88 192 ALA A CA 1
ATOM 1510 C C . ALA A 1 192 ? 0.646 20.191 12.566 1.00 94.88 192 ALA A C 1
ATOM 1512 O O . ALA A 1 192 ? 0.309 19.951 13.724 1.00 94.88 192 ALA A O 1
ATOM 1513 N N . LEU A 1 193 ? 0.203 19.458 11.537 1.00 91.50 193 LEU A N 1
ATOM 1514 C CA . LEU A 1 193 ? -0.685 18.308 11.718 1.00 91.50 193 LEU A CA 1
ATOM 1515 C C . LEU A 1 193 ? -0.032 17.180 12.517 1.00 91.50 193 LEU A C 1
ATOM 1517 O O . LEU A 1 193 ? -0.682 16.599 13.386 1.00 91.50 193 LEU A O 1
ATOM 1521 N N . LEU A 1 194 ? 1.242 16.879 12.253 1.00 90.12 194 LEU A N 1
ATOM 1522 C CA . LEU A 1 194 ? 1.979 15.860 12.997 1.00 90.12 194 LEU A CA 1
ATOM 1523 C C . LEU A 1 194 ? 2.069 16.225 14.486 1.00 90.12 194 LEU A C 1
ATOM 1525 O O . LEU A 1 194 ? 1.765 15.395 15.343 1.00 90.12 194 LEU A O 1
ATOM 1529 N N . LEU A 1 195 ? 2.414 17.479 14.791 1.00 91.75 195 LEU A N 1
ATOM 1530 C CA . LEU A 1 195 ? 2.4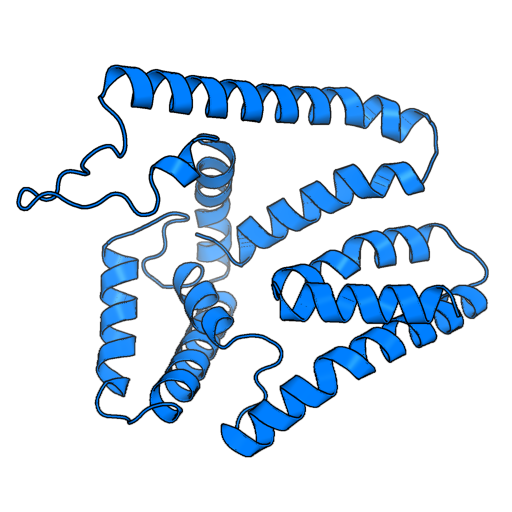81 17.993 16.157 1.00 91.75 195 LEU A CA 1
ATOM 1531 C C . LEU A 1 195 ? 1.110 17.940 16.841 1.00 91.75 195 LEU A C 1
ATOM 1533 O O . LEU A 1 195 ? 1.008 17.448 17.963 1.00 91.75 195 LEU A O 1
ATOM 1537 N N . LEU A 1 196 ? 0.046 18.384 16.166 1.00 90.38 196 LEU A N 1
ATOM 1538 C CA . LEU A 1 196 ? -1.319 18.302 16.692 1.00 90.38 196 LEU A CA 1
ATOM 1539 C C . LEU A 1 196 ? -1.743 16.852 16.962 1.00 90.38 196 LEU A C 1
ATOM 1541 O O . LEU A 1 196 ? -2.371 16.588 17.986 1.00 90.38 196 LEU A O 1
ATOM 1545 N N . GLY A 1 197 ? -1.369 15.907 16.096 1.00 85.50 197 GLY A N 1
ATOM 1546 C CA . GLY A 1 197 ? -1.611 14.479 16.302 1.00 85.50 197 GLY A CA 1
ATOM 1547 C C . GLY A 1 197 ? -0.896 13.934 17.541 1.00 85.50 197 GLY A C 1
ATOM 1548 O O . GLY A 1 197 ? -1.520 13.263 18.365 1.00 85.50 197 GLY A O 1
ATOM 1549 N N . ILE A 1 198 ? 0.384 14.280 17.718 1.00 87.06 198 ILE A N 1
ATOM 1550 C CA . ILE A 1 198 ? 1.188 13.886 18.888 1.00 87.06 198 ILE A CA 1
ATOM 1551 C C . ILE A 1 198 ? 0.604 14.477 20.177 1.00 87.06 198 ILE A C 1
ATOM 1553 O O . ILE A 1 198 ? 0.437 13.759 21.158 1.00 87.06 198 ILE A O 1
ATOM 1557 N N . LEU A 1 199 ? 0.246 15.764 20.177 1.00 89.38 199 LEU A N 1
ATOM 1558 C CA . LEU A 1 199 ? -0.335 16.440 21.343 1.00 89.38 199 LEU A CA 1
ATOM 1559 C C . LEU A 1 199 ? -1.777 15.990 21.637 1.00 89.38 199 LEU A C 1
ATOM 1561 O O . LEU A 1 199 ? -2.225 16.033 22.785 1.00 89.38 199 LEU A O 1
ATOM 1565 N N . GLY A 1 200 ? -2.518 15.566 20.612 1.00 86.44 200 GLY A N 1
ATOM 1566 C CA . GLY A 1 200 ? -3.885 15.062 20.727 1.00 86.44 200 GLY A CA 1
ATOM 1567 C C . GLY A 1 200 ? -3.968 13.632 21.262 1.00 86.44 200 GLY A C 1
ATOM 1568 O O . GLY A 1 200 ? -4.926 13.310 21.969 1.00 86.44 200 GLY A O 1
ATOM 1569 N N . LEU A 1 201 ? -2.962 12.791 20.984 1.00 83.69 201 LEU A N 1
ATOM 1570 C CA . LEU A 1 201 ? -2.937 11.373 21.372 1.00 83.69 201 LEU A CA 1
ATOM 1571 C C . LEU A 1 201 ? -3.183 11.146 22.876 1.00 83.69 201 LEU A C 1
ATOM 1573 O O . LEU A 1 201 ? -4.078 10.368 23.208 1.00 83.69 201 LEU A O 1
ATOM 1577 N N . PRO A 1 202 ? -2.469 11.822 23.805 1.00 84.50 202 PRO A N 1
ATOM 1578 C CA . PRO A 1 202 ? -2.654 11.603 25.238 1.00 84.50 202 PRO A CA 1
ATOM 1579 C C . PRO A 1 202 ? -4.064 11.963 25.705 1.00 84.50 202 PRO A C 1
ATOM 1581 O O . PRO A 1 202 ? -4.651 11.243 26.507 1.00 84.50 202 PRO A O 1
ATOM 1584 N N . ARG A 1 203 ? -4.641 13.045 25.164 1.00 84.38 203 ARG A N 1
ATOM 1585 C CA . ARG A 1 203 ? -6.008 13.475 25.494 1.00 84.38 203 ARG A CA 1
ATOM 1586 C C . ARG A 1 203 ? -7.058 12.499 24.971 1.00 84.38 203 ARG A C 1
ATOM 1588 O O . ARG A 1 203 ? -8.061 12.281 25.644 1.00 84.38 203 ARG A O 1
ATOM 1595 N N . LEU A 1 204 ? -6.832 11.918 23.793 1.00 79.31 204 LEU A N 1
ATOM 1596 C CA . LEU A 1 204 ? -7.693 10.878 23.228 1.00 79.31 204 LEU A CA 1
ATOM 1597 C C . LEU A 1 204 ? -7.641 9.601 24.079 1.00 79.31 204 LEU A C 1
ATOM 1599 O O . LEU A 1 204 ? -8.689 9.065 24.429 1.00 79.31 204 LEU A O 1
ATOM 1603 N N . CYS A 1 205 ? -6.447 9.170 24.494 1.00 78.50 205 CYS A N 1
ATOM 1604 C CA . CYS A 1 205 ? -6.278 8.004 25.363 1.00 78.50 205 CYS A CA 1
ATOM 1605 C C . CYS A 1 205 ? -6.851 8.224 26.777 1.00 78.50 205 CYS A C 1
ATOM 1607 O O . CYS A 1 205 ? -7.454 7.313 27.340 1.00 78.50 205 CYS A O 1
ATOM 1609 N N . ALA A 1 206 ? -6.716 9.429 27.341 1.00 82.12 206 ALA A N 1
ATOM 1610 C CA . ALA A 1 206 ? -7.175 9.748 28.696 1.00 82.12 206 ALA A CA 1
ATOM 1611 C C . ALA A 1 206 ? -8.705 9.708 28.864 1.00 82.12 206 ALA A C 1
ATOM 1613 O O . ALA A 1 206 ? -9.192 9.480 29.967 1.00 82.12 206 ALA A O 1
ATOM 1614 N N . LYS A 1 207 ? -9.477 9.903 27.787 1.00 79.69 207 LYS A N 1
ATOM 1615 C CA . LYS A 1 207 ? -10.949 9.870 27.836 1.00 79.69 207 LYS A CA 1
ATOM 1616 C C . LYS A 1 207 ? -11.538 8.458 27.948 1.00 79.69 207 LYS A C 1
ATOM 1618 O O . LYS A 1 207 ? -12.747 8.333 28.108 1.00 79.69 207 LYS A O 1
ATOM 1623 N N . GLY A 1 208 ? -10.726 7.404 27.824 1.00 76.75 208 GLY A N 1
ATOM 1624 C CA . GLY A 1 208 ? -11.188 6.010 27.894 1.00 76.75 208 GLY A CA 1
ATOM 1625 C C . GLY A 1 208 ? -12.098 5.573 26.735 1.00 76.75 208 GLY A C 1
ATOM 1626 O O . GLY A 1 208 ? -12.557 4.430 26.710 1.00 76.75 208 GLY A O 1
ATOM 1627 N N . ASP A 1 209 ? -12.343 6.450 25.760 1.00 80.12 209 ASP A N 1
ATOM 1628 C CA . ASP A 1 209 ? -13.128 6.143 24.573 1.00 80.12 209 ASP A CA 1
ATOM 1629 C C . ASP A 1 209 ? -12.296 5.289 23.612 1.00 80.12 209 ASP A C 1
ATOM 1631 O O . ASP A 1 209 ? -11.387 5.766 22.933 1.00 80.12 209 ASP A O 1
ATOM 1635 N N . ARG A 1 210 ? -12.613 3.995 23.537 1.00 76.31 210 ARG A N 1
ATOM 1636 C CA . ARG A 1 210 ? -11.908 3.056 22.653 1.00 76.31 210 ARG A CA 1
ATOM 1637 C C . ARG A 1 210 ? -12.055 3.418 21.175 1.00 76.31 210 ARG A C 1
ATOM 1639 O O . ARG A 1 210 ? -11.199 3.032 20.382 1.00 76.31 210 ARG A O 1
ATOM 1646 N N . THR A 1 211 ? -13.088 4.170 20.788 1.00 75.88 211 THR A N 1
ATOM 1647 C CA . THR A 1 211 ? -13.256 4.624 19.398 1.00 75.88 211 THR A CA 1
ATOM 1648 C C . THR A 1 211 ? -12.223 5.683 19.016 1.00 75.88 211 THR A C 1
ATOM 1650 O O . THR A 1 211 ? -11.805 5.745 17.860 1.00 75.88 211 THR A O 1
ATOM 1653 N N . ALA A 1 212 ? -11.697 6.428 19.993 1.00 78.12 212 ALA A N 1
ATOM 1654 C CA . ALA A 1 212 ? -10.616 7.380 19.775 1.00 78.12 212 ALA A CA 1
ATOM 1655 C C . ALA A 1 212 ? -9.310 6.705 19.316 1.00 78.12 212 ALA A C 1
ATOM 1657 O O . ALA A 1 212 ? -8.466 7.369 18.715 1.00 78.12 212 ALA A O 1
ATOM 1658 N N . LEU A 1 213 ? -9.158 5.385 19.518 1.00 78.12 213 LEU A N 1
ATOM 1659 C CA . LEU A 1 213 ? -8.001 4.615 19.048 1.00 78.12 213 LEU A CA 1
ATOM 1660 C C . LEU A 1 213 ? -7.949 4.452 17.521 1.00 78.12 213 LEU A C 1
ATOM 1662 O O . LEU A 1 213 ? -6.899 4.084 16.996 1.00 78.12 213 LEU A O 1
ATOM 1666 N N . VAL A 1 214 ? -9.030 4.763 16.790 1.00 80.88 214 VAL A N 1
ATOM 1667 C CA . VAL A 1 214 ? -9.054 4.704 15.313 1.00 80.88 214 VAL A CA 1
ATOM 1668 C C . VAL A 1 214 ? -7.972 5.591 14.712 1.00 80.88 214 VAL A C 1
ATOM 1670 O O . VAL A 1 214 ? -7.307 5.187 13.760 1.00 80.88 214 VAL A O 1
ATOM 1673 N N . VAL A 1 215 ? -7.752 6.769 15.294 1.00 79.81 215 VAL A N 1
ATOM 1674 C CA . VAL A 1 215 ? -6.746 7.723 14.822 1.00 79.81 215 VAL A CA 1
ATOM 1675 C C . VAL A 1 215 ? -5.315 7.200 15.031 1.00 79.81 215 VAL A C 1
ATOM 1677 O O . VAL A 1 215 ? -4.617 7.023 14.031 1.00 79.81 215 VAL A O 1
ATOM 1680 N N . PRO A 1 216 ? -4.847 6.897 16.263 1.00 79.69 216 PRO A N 1
ATOM 1681 C CA . PRO A 1 216 ? -3.490 6.397 16.483 1.00 79.69 216 PRO A CA 1
ATOM 1682 C C . PRO A 1 216 ? -3.225 5.063 15.781 1.00 79.69 216 PRO A C 1
ATOM 1684 O O . PRO A 1 216 ? -2.145 4.882 15.225 1.00 79.69 216 PRO A O 1
ATOM 1687 N N . LEU A 1 217 ? -4.193 4.140 15.750 1.00 82.94 217 LEU A N 1
ATOM 1688 C CA . LEU A 1 217 ? -4.016 2.859 15.060 1.00 82.94 217 LEU A CA 1
ATOM 1689 C C . LEU A 1 217 ? -4.045 3.015 13.541 1.00 82.94 217 LEU A C 1
ATOM 1691 O O . LEU A 1 217 ? -3.318 2.308 12.852 1.00 82.94 217 LEU A O 1
ATOM 1695 N N . GLY A 1 218 ? -4.822 3.962 13.012 1.00 82.56 218 GLY A N 1
ATOM 1696 C CA . GLY A 1 218 ? -4.799 4.317 11.595 1.00 82.56 218 GLY A CA 1
ATOM 1697 C C . GLY A 1 218 ? -3.438 4.870 11.179 1.00 82.56 218 GLY A C 1
ATOM 1698 O O . GLY A 1 218 ? -2.871 4.423 10.183 1.00 82.56 218 GLY A O 1
ATOM 1699 N N . LEU A 1 219 ? -2.880 5.788 11.975 1.00 82.44 219 LEU A N 1
ATOM 1700 C CA . LEU A 1 219 ? -1.533 6.327 11.769 1.00 82.44 219 LEU A CA 1
ATOM 1701 C C . LEU A 1 219 ? -0.467 5.231 11.868 1.00 82.44 219 LEU A C 1
ATOM 1703 O O . LEU A 1 219 ? 0.373 5.116 10.978 1.00 82.44 219 LEU A O 1
ATOM 1707 N N . GLY A 1 220 ? -0.533 4.396 12.908 1.00 84.50 220 GLY A N 1
ATOM 1708 C CA . GLY A 1 220 ? 0.372 3.262 13.091 1.00 84.50 220 GLY A CA 1
ATOM 1709 C C . GLY A 1 220 ? 0.299 2.273 11.930 1.00 84.50 220 GLY A C 1
ATOM 1710 O O . GLY A 1 220 ? 1.332 1.851 11.422 1.00 84.50 220 GLY A O 1
ATOM 1711 N N . TYR A 1 221 ? -0.903 1.965 11.444 1.00 86.31 221 TYR A N 1
ATOM 1712 C CA . TYR A 1 221 ? -1.107 1.128 10.267 1.00 86.31 221 TYR A CA 1
ATOM 1713 C C . TYR A 1 221 ? -0.457 1.725 9.017 1.00 86.31 221 TYR A C 1
ATOM 1715 O O . TYR A 1 221 ? 0.280 1.022 8.331 1.00 86.31 221 TYR A O 1
ATOM 1723 N N . PHE A 1 222 ? -0.685 3.008 8.719 1.00 84.19 222 PHE A N 1
ATOM 1724 C CA . PHE A 1 222 ? -0.080 3.631 7.540 1.00 84.19 222 PHE A CA 1
ATOM 1725 C C . PHE A 1 222 ? 1.443 3.720 7.659 1.00 84.19 222 PHE A C 1
ATOM 1727 O O . PHE A 1 222 ? 2.130 3.489 6.667 1.00 84.19 222 PHE A O 1
ATOM 1734 N N . ALA A 1 223 ? 1.973 3.980 8.857 1.00 85.94 223 ALA A N 1
ATOM 1735 C CA . ALA A 1 223 ? 3.408 3.955 9.111 1.00 85.94 223 ALA A CA 1
ATOM 1736 C C . ALA A 1 223 ? 3.990 2.549 8.899 1.00 85.94 223 ALA A C 1
ATOM 1738 O O . ALA A 1 223 ? 4.952 2.398 8.154 1.00 85.94 223 ALA A O 1
ATOM 1739 N N . LEU A 1 224 ? 3.377 1.510 9.477 1.00 87.88 224 LEU A N 1
ATOM 1740 C CA . LEU A 1 224 ? 3.796 0.115 9.302 1.00 87.88 224 LEU A CA 1
ATOM 1741 C C . LEU A 1 224 ? 3.717 -0.328 7.844 1.00 87.88 224 LEU A C 1
ATOM 1743 O O . LEU A 1 224 ? 4.635 -0.962 7.332 1.00 87.88 224 LEU A O 1
ATOM 1747 N N . LEU A 1 225 ? 2.641 0.034 7.152 1.00 86.50 225 LEU A N 1
ATOM 1748 C CA . LEU A 1 225 ? 2.504 -0.276 5.743 1.00 86.50 225 LEU A CA 1
ATOM 1749 C C . LEU A 1 225 ? 3.574 0.440 4.916 1.00 86.50 225 LEU A C 1
ATOM 1751 O O . LEU A 1 225 ? 4.134 -0.174 4.017 1.00 86.50 225 LEU A O 1
ATOM 1755 N N . HIS A 1 226 ? 3.893 1.699 5.224 1.00 85.62 226 HIS A N 1
ATOM 1756 C CA . HIS A 1 226 ? 4.998 2.400 4.576 1.00 85.62 226 HIS A CA 1
ATOM 1757 C C . HIS A 1 226 ? 6.327 1.690 4.826 1.00 85.62 226 HIS A C 1
ATOM 1759 O O . HIS A 1 226 ? 7.084 1.464 3.894 1.00 85.62 226 HIS A O 1
ATOM 1765 N N . LEU A 1 227 ? 6.556 1.240 6.058 1.00 88.25 227 LEU A N 1
ATOM 1766 C CA . LEU A 1 227 ? 7.761 0.511 6.434 1.00 88.25 227 LEU A CA 1
ATOM 1767 C C . LEU A 1 227 ? 7.916 -0.836 5.741 1.00 88.25 227 LEU A C 1
ATOM 1769 O O . LEU A 1 227 ? 9.038 -1.319 5.668 1.00 88.25 227 LEU A O 1
ATOM 1773 N N . ILE A 1 228 ? 6.834 -1.449 5.269 1.00 86.88 228 ILE A N 1
ATOM 1774 C CA . ILE A 1 228 ? 6.881 -2.740 4.582 1.00 86.88 228 ILE A CA 1
ATOM 1775 C C . ILE A 1 228 ? 6.857 -2.524 3.071 1.00 86.88 228 ILE A C 1
ATOM 1777 O O . ILE A 1 228 ? 7.714 -3.020 2.363 1.00 86.88 228 ILE A O 1
ATOM 1781 N N . VAL A 1 229 ? 5.879 -1.779 2.572 1.00 85.69 229 VAL A N 1
ATOM 1782 C CA . VAL A 1 229 ? 5.474 -1.798 1.163 1.00 85.69 229 VAL A CA 1
ATOM 1783 C C . VAL A 1 229 ? 6.070 -0.636 0.366 1.00 85.69 229 VAL A C 1
ATOM 1785 O O . VAL A 1 229 ? 6.064 -0.681 -0.862 1.00 85.69 229 VAL A O 1
ATOM 1788 N N . PHE A 1 230 ? 6.599 0.400 1.018 1.00 81.56 230 PHE A N 1
ATOM 1789 C CA . PHE A 1 230 ? 7.110 1.588 0.338 1.00 81.56 230 PHE A CA 1
ATOM 1790 C C . PHE A 1 230 ? 8.601 1.822 0.654 1.00 81.56 230 PHE A C 1
ATOM 1792 O O . PHE A 1 230 ? 9.027 1.637 1.794 1.00 81.56 230 PHE A O 1
ATOM 1799 N N . PRO A 1 231 ? 9.420 2.167 -0.355 1.00 68.56 231 PRO A N 1
ATOM 1800 C CA . PRO A 1 231 ? 10.804 2.578 -0.144 1.00 68.56 231 PRO A CA 1
ATOM 1801 C C . PRO A 1 231 ? 10.894 4.002 0.409 1.00 68.56 231 PRO A C 1
ATOM 1803 O O . PRO A 1 231 ? 10.174 4.894 -0.099 1.00 68.56 231 PRO A O 1
#